Protein 5W7M (pdb70)

Secondary structure (DSSP, 8-state):
-HHHHHHHHHHHGGGHHHHHHHHTGGG---SSEEEEEET-TTTHHHHHHHHHTTTS-GGGEEEEEEES-HHHHHHHHHHHHHHT-TTEEEEE-BTTB--PPTT-EEEEEEES-GGG-S-HHHHHHHHHHHEEEEEEEEEEEEEE-SHHHHHHHHHHTSSS------HHHHHTSSSTTTT-HHHHHHHHHHHT-EEEEEEEEEEEEEEEHHHHHHHHGGGHHHHHHHH--HHHHHHHGGGHHHHHHHHHHHHH-TT-EEEEEEEEEEEEEE---

Nearest PDB structures (foldseek):
  5w7m-assembly1_A  TM=1.004E+00  e=2.515E-67  Penicillium rubens Wisconsin 54-1255
  5w7k-assembly1_A  TM=9.884E-01  e=1.482E-51  Penicillium oxalicum
  5jgk-assembly2_B  TM=9.590E-01  e=4.626E-39  Aspergillus fumigatus Z5
  5egp-assembly2_B  TM=9.579E-01  e=6.905E-39  Aspergillus fumigatus Z5
  5jgl-assembly2_B  TM=7.220E-01  e=1.759E-36  Aspergillus fumigatus

Foldseek 3Di:
DLVLLVLVCVPLLVVQVVQCVVQCVVVDPDWQAEEEAEQQQLNSNVVVVCVVCVVDDLVGYAYEYEHQDPVSLVNNQVVCVVVVSVRYHGDYAQLLHGPAAFQAGQEYEYEQPLQVHQDSLSNLLSVLGRHHAFHKYKYKHFQFWCLQVLLVQLVVPPPDDFDFDDRQVVCCPTDHDQSDQVSVQVVCVVSAFPPKDKDKDKDKDWHWLVSSLSNCVVCLVVRCVVGPDPVCCVVPSVVRSVSSVVSRCVPARPGGIHIIMTMMMMMMTTHHD

Organism: Penicillium rubens (strain ATCC 28089 / DSM 1075 / NRRL 1951 / Wisconsin 54-1255) (NCBI:txid500485)

Sequence (273 aa):
ILDTYMVAEKITRYYTQQDLIQLSGLSESSLTPLVILDLACGTGVVSDALHDMLNFQPKGNWEELTCGDISTELTGHVKQKILERGWENSIAKVVDAQNTELPTGHYTHVFAALAFTSFPDTYAAMKKEVMRILQPGGTLTISTWQRRTTEWLAVVEAAVAIIPADLPFPTTKEFMSCCMNPGWDSEDDYVHSRFEEAGFHSVQVTTISKQFETSVEDLYKIAQPVIPIIVSSKWWNQEQRDKYENDILPALQRRHLNETYGENGLVPQEWTAVFATGQKGS

B-factor: mean 36.35, std 11.53, range [21.06, 103.93]

InterPro domains:
  IPR029063 S-adenosyl-L-methionine-dependent methyltransferase superfamily [G3DSA:3.40.50.150] (15-286)
  IPR029063 S-adenosyl-L-methionine-dependent methyltransferase superfamily [SSF53335] (28-252)
  IPR041698 Methyltransferase domain 25 [PF13649] (50-150)

Solvent-accessible surface area: 12706 Å² total; per-residue (Å²): 81,48,76,48,98,68,9,31,19,101,7,28,107,99,2,6,120,37,0,2,128,37,12,29,4,68,147,41,103,56,117,71,28,12,0,0,1,0,25,8,14,6,0,12,2,0,29,12,0,16,115,60,10,75,167,26,83,64,71,80,5,74,4,17,0,0,12,113,29,104,86,4,3,33,49,0,100,92,11,19,140,121,143,48,16,93,21,8,106,2,85,76,4,42,5,45,92,5,154,8,73,94,31,64,3,1,5,0,1,0,18,35,7,0,46,77,17,100,66,4,117,31,0,4,160,25,0,34,79,0,0,46,77,12,0,15,0,0,1,0,2,47,60,107,9,33,20,6,56,12,1,87,32,0,6,79,87,6,133,35,148,25,54,38,0,75,40,118,82,44,38,41,60,88,28,75,17,1,14,40,67,116,76,0,60,63,11,0,101,120,28,33,6,108,85,22,103,29,49,48,40,44,59,123,24,100,7,22,6,77,13,3,52,90,22,1,81,66,26,7,68,83,0,1,76,117,57,14,84,104,109,34,52,101,127,53,54,133,60,1,40,80,11,1,102,150,29,5,67,126,78,75,28,69,121,14,104,5,92,10,76,14,17,0,1,0,0,6,2,79,39,36,137

Structure (mmCIF, N/CA/C/O backbone):
data_5W7M
#
_entry.id   5W7M
#
_cell.length_a   49.062
_cell.length_b   100.838
_cell.length_c   130.086
_cell.angle_alpha   90.000
_cell.angle_beta   90.000
_cell.angle_gamma   90.000
#
_symmetry.space_group_name_H-M   'C 2 2 21'
#
loop_
_entity.id
_entity.type
_entity.pdbx_description
1 polymer 'Glandicoline B O-methyltransferase roqN'
2 non-polymer S-ADENOSYL-L-HOMOCYSTEINE
3 water water
#
loop_
_atom_site.group_PDB
_atom_site.id
_atom_site.type_symbol
_atom_site.label_atom_id
_atom_site.label_alt_id
_atom_site.label_comp_id
_atom_site.label_asym_id
_atom_site.label_entity_id
_atom_site.label_seq_id
_atom_site.pdbx_PDB_ins_code
_atom_site.Cartn_x
_atom_site.Cartn_y
_atom_site.Cartn_z
_atom_site.occupancy
_atom_site.B_iso_or_equiv
_atom_site.auth_seq_id
_atom_site.auth_comp_id
_atom_site.auth_asym_id
_atom_site.auth_atom_id
_atom_site.pdbx_PDB_model_num
ATOM 1 N N . ILE A 1 40 ? 9.793 27.930 24.653 1.00 61.97 16 ILE A N 1
ATOM 2 C CA . ILE A 1 40 ? 10.068 26.624 24.068 1.00 60.12 16 ILE A CA 1
ATOM 3 C C . ILE A 1 40 ? 8.965 25.635 24.418 1.00 53.91 16 ILE A C 1
ATOM 4 O O . ILE A 1 40 ? 8.394 24.991 23.542 1.00 52.37 16 ILE A O 1
ATOM 6 N N . LEU A 1 41 ? 8.652 25.543 25.712 1.00 50.37 17 LEU A N 1
ATOM 7 C CA . LEU A 1 41 ? 7.786 24.469 26.187 1.00 46.46 17 LEU A CA 1
ATOM 8 C C . LEU A 1 41 ? 6.364 24.609 25.656 1.00 41.89 17 LEU A C 1
ATOM 9 O O . LEU A 1 41 ? 5.733 23.607 25.307 1.00 41.32 17 LEU A O 1
ATOM 14 N N . ASP A 1 42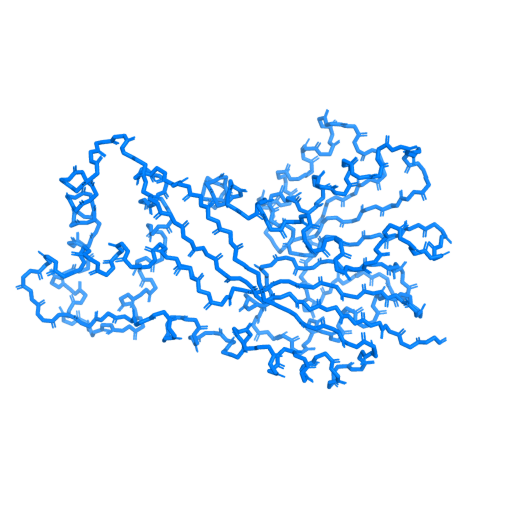 ? 5.836 25.835 25.594 1.00 44.52 18 ASP A N 1
ATOM 15 C CA . ASP A 1 42 ? 4.469 26.016 25.110 1.00 44.34 18 ASP A CA 1
ATOM 16 C C . ASP A 1 42 ? 4.316 25.527 23.674 1.00 41.86 18 ASP A C 1
ATOM 17 O O . ASP A 1 42 ? 3.335 24.851 23.344 1.00 40.07 18 ASP A O 1
ATOM 19 N N . THR A 1 43 ? 5.282 25.841 22.807 1.00 38.20 19 THR A N 1
ATOM 20 C CA . THR A 1 43 ? 5.236 25.323 21.444 1.00 38.39 19 THR A CA 1
ATOM 21 C C . THR A 1 43 ? 5.248 23.800 21.432 1.00 38.98 19 THR A C 1
ATOM 22 O O . THR A 1 43 ? 4.534 23.174 20.643 1.00 35.50 19 THR A O 1
ATOM 26 N N . TYR A 1 44 ? 6.048 23.186 22.302 1.00 37.97 20 TYR A N 1
ATOM 27 C CA . TYR A 1 44 ? 6.146 21.732 22.288 1.00 37.16 20 TYR A CA 1
ATOM 28 C C . TYR A 1 44 ? 4.896 21.060 22.842 1.00 34.18 20 TYR A C 1
ATOM 29 O O . TYR A 1 44 ? 4.622 19.910 22.486 1.00 33.41 20 TYR A O 1
ATOM 38 N N . MET A 1 45 ? 4.123 21.744 23.694 1.00 32.56 21 MET A N 1
ATOM 39 C CA . MET A 1 45 ? 2.865 21.158 24.134 1.00 37.51 21 MET A CA 1
ATOM 40 C C . MET A 1 45 ? 1.837 21.129 23.003 1.00 37.49 21 MET A C 1
ATOM 41 O O . MET A 1 45 ? 0.970 20.248 22.979 1.00 34.94 21 MET A O 1
ATOM 46 N N . VAL A 1 46 ? 1.931 22.062 22.047 1.00 31.84 22 VAL A N 1
ATOM 47 C CA . VAL A 1 46 ? 1.100 21.988 20.846 1.00 33.28 22 VAL A CA 1
ATOM 48 C C . VAL A 1 46 ? 1.576 20.852 19.948 1.00 31.15 22 VAL A C 1
ATOM 49 O O . VAL A 1 46 ? 0.777 20.051 19.443 1.00 31.67 22 VAL A O 1
ATOM 53 N N . ALA A 1 47 ? 2.894 20.759 19.750 1.00 31.70 23 ALA A N 1
ATOM 54 C CA . ALA A 1 47 ? 3.440 19.784 18.811 1.00 32.20 23 ALA A CA 1
ATOM 55 C C . ALA A 1 47 ? 3.208 18.355 19.289 1.00 31.37 23 ALA A C 1
ATOM 56 O O . ALA A 1 47 ? 2.978 17.454 18.472 1.00 29.85 23 ALA A O 1
ATOM 58 N N . GLU A 1 48 ? 3.243 18.119 20.605 1.00 29.97 24 GLU A N 1
ATOM 59 C CA . GLU A 1 48 ? 3.134 16.731 21.056 1.00 30.91 24 GLU A CA 1
ATOM 60 C C . GLU A 1 48 ? 1.747 16.156 20.804 1.00 31.06 24 GLU A C 1
ATOM 61 O O . GLU A 1 48 ? 1.607 14.933 20.718 1.00 27.66 24 GLU A O 1
ATOM 67 N N . LYS A 1 49 ? 0.726 17.000 20.636 1.00 30.22 25 LYS A N 1
ATOM 68 C CA . LYS A 1 49 ? -0.585 16.472 20.267 1.00 30.90 25 LYS A CA 1
ATOM 69 C C . LYS A 1 49 ? -0.525 15.733 18.943 1.00 34.90 25 LYS A C 1
ATOM 70 O O . LYS A 1 49 ? -1.297 14.790 18.722 1.00 31.22 25 LYS A O 1
ATOM 76 N N . ILE A 1 50 ? 0.396 16.132 18.070 1.00 30.77 26 ILE A N 1
ATOM 77 C CA . ILE A 1 50 ? 0.575 15.501 16.766 1.00 28.65 26 ILE A CA 1
ATOM 78 C C . ILE A 1 50 ? 1.595 14.367 16.819 1.00 28.83 26 ILE A C 1
ATOM 79 O O . ILE A 1 50 ? 1.355 13.285 16.278 1.00 29.03 26 ILE A O 1
ATOM 84 N N . THR A 1 51 ? 2.761 14.584 17.444 1.00 26.83 27 THR A N 1
ATOM 85 C CA . THR A 1 51 ? 3.796 13.547 17.368 1.00 30.38 27 THR A CA 1
ATOM 86 C C . THR A 1 51 ? 3.388 12.282 18.115 1.00 29.26 27 THR A C 1
ATOM 87 O O . THR A 1 51 ? 3.847 11.190 17.767 1.00 28.36 27 THR A O 1
ATOM 91 N N . ARG A 1 52 ? 2.488 12.387 19.061 1.00 28.52 28 ARG A N 1
ATOM 92 C CA . ARG A 1 52 ? 2.037 11.217 19.747 1.00 26.08 28 ARG A CA 1
ATOM 93 C C . ARG A 1 52 ? 1.327 10.237 18.820 1.00 30.50 28 ARG A C 1
ATOM 94 O O . ARG A 1 52 ? 1.239 9.090 19.105 1.00 28.92 28 ARG A O 1
ATOM 102 N N . TYR A 1 53 ? 0.809 10.726 17.712 1.00 28.14 29 TYR A N 1
ATOM 103 C CA . TYR A 1 53 ? 0.160 9.849 16.745 1.00 30.93 29 TYR A CA 1
ATOM 104 C C . TYR A 1 53 ? 1.135 8.915 16.036 1.00 33.21 29 TYR A C 1
ATOM 105 O O . TYR A 1 53 ? 0.687 8.014 15.315 1.00 33.46 29 TYR A O 1
ATOM 114 N N . TYR A 1 54 ? 2.443 9.123 16.190 1.00 31.14 30 TYR A N 1
ATOM 115 C CA . TYR A 1 54 ? 3.443 8.363 15.455 1.00 30.38 30 TYR A CA 1
ATOM 116 C C . TYR A 1 54 ? 4.280 7.458 16.345 1.00 32.03 30 TYR A C 1
ATOM 117 O O . TYR A 1 54 ? 5.243 6.856 15.861 1.00 30.78 30 TYR A O 1
ATOM 126 N N . THR A 1 55 ? 3.929 7.323 17.627 1.00 29.97 31 THR A N 1
ATOM 127 C CA . THR A 1 55 ? 4.768 6.535 18.515 1.00 30.56 31 THR A CA 1
ATOM 128 C C . THR A 1 55 ? 4.459 5.041 18.458 1.00 31.55 31 THR A C 1
ATOM 129 O O . THR A 1 55 ? 5.384 4.226 18.564 1.00 31.17 31 THR A O 1
ATOM 133 N N . GLN A 1 56 ? 3.186 4.655 18.287 1.00 31.59 32 GLN A N 1
ATOM 134 C CA A GLN A 1 56 ? 2.873 3.229 18.321 0.47 38.07 32 GLN A CA 1
ATOM 135 C CA B GLN A 1 56 ? 2.819 3.235 18.284 0.53 38.09 32 GLN A CA 1
ATOM 136 C C . GLN A 1 56 ? 3.487 2.491 17.134 1.00 33.99 32 GLN A C 1
ATOM 137 O O . GLN A 1 56 ? 3.917 1.341 17.285 1.00 36.41 32 GLN A O 1
ATOM 148 N N . ASP A 1 57 ? 3.565 3.128 15.964 1.00 33.85 33 ASP A N 1
ATOM 149 C CA . ASP A 1 57 ? 4.216 2.499 14.821 1.00 35.49 33 ASP A CA 1
ATOM 150 C C . ASP A 1 57 ? 5.721 2.394 15.017 1.00 32.68 33 ASP A C 1
ATOM 151 O O . ASP A 1 57 ? 6.344 1.437 14.538 1.00 32.74 33 ASP A O 1
ATOM 156 N N . LEU A 1 58 ? 6.320 3.377 15.694 1.00 29.22 34 LEU A N 1
ATOM 157 C CA . LEU A 1 58 ? 7.747 3.325 15.998 1.00 25.28 34 LEU A CA 1
ATOM 158 C C . LEU A 1 58 ? 8.060 2.117 16.871 1.00 28.04 34 LEU A C 1
ATOM 159 O O . LEU A 1 58 ? 9.004 1.355 16.611 1.00 29.56 34 LEU A O 1
ATOM 164 N N . ILE A 1 59 ? 7.264 1.928 17.917 1.00 28.60 35 ILE A N 1
ATOM 165 C CA . ILE A 1 59 ? 7.523 0.835 18.844 1.00 29.02 35 ILE A CA 1
ATOM 166 C C . ILE A 1 59 ? 7.248 -0.512 18.182 1.00 29.41 35 ILE A C 1
ATOM 167 O O . ILE A 1 59 ? 7.998 -1.480 18.372 1.00 29.61 35 ILE A O 1
ATOM 172 N N . GLN A 1 60 ? 6.201 -0.584 17.362 1.00 31.86 36 GLN A N 1
ATOM 173 C CA . GLN A 1 60 ? 5.908 -1.815 16.630 1.00 32.05 36 GLN A CA 1
ATOM 174 C C . GLN A 1 60 ? 7.055 -2.193 15.697 1.00 32.85 36 GLN A C 1
ATOM 175 O O . GLN A 1 60 ? 7.492 -3.351 15.663 1.00 32.67 36 GLN A O 1
ATOM 181 N N . LEU A 1 61 ? 7.552 -1.225 14.919 1.00 32.35 37 LEU A N 1
ATOM 182 C CA . LEU A 1 61 ? 8.627 -1.511 13.977 1.00 28.38 37 LEU A CA 1
ATOM 183 C C . LEU A 1 61 ? 9.884 -2.006 14.679 1.00 30.14 37 LEU A C 1
ATOM 184 O O . LEU A 1 61 ? 10.613 -2.842 14.127 1.00 30.14 37 LEU A O 1
ATOM 189 N N . SER A 1 62 ? 10.137 -1.536 15.911 1.00 25.95 38 SER A N 1
ATOM 190 C CA . SER A 1 62 ? 11.339 -1.924 16.636 1.00 27.55 38 SER A CA 1
ATOM 191 C C . SER A 1 62 ? 11.376 -3.404 17.005 1.00 28.43 38 SER A C 1
ATOM 192 O O . SER A 1 62 ? 12.458 -3.919 17.288 1.00 28.76 38 SER A O 1
ATOM 195 N N . GLY A 1 63 ? 10.233 -4.083 17.027 1.00 28.76 39 GLY A N 1
ATOM 196 C CA . GLY A 1 63 ? 10.164 -5.450 17.499 1.00 30.53 39 GLY A CA 1
ATOM 197 C C . GLY A 1 63 ? 10.237 -5.590 19.001 1.00 30.75 39 GLY A C 1
ATOM 198 O O . GLY A 1 63 ? 10.389 -6.711 19.495 1.00 34.44 39 GLY A O 1
ATOM 199 N N . LEU A 1 64 ? 10.123 -4.478 19.739 1.00 30.45 40 LEU A N 1
ATOM 200 C CA . LEU A 1 64 ? 10.372 -4.478 21.178 1.00 31.30 40 LEU A CA 1
ATOM 201 C C . LEU A 1 64 ? 9.552 -5.527 21.912 1.00 34.91 40 LEU A C 1
ATOM 202 O O . LEU A 1 64 ? 10.054 -6.181 22.837 1.00 33.40 40 LEU A O 1
ATOM 207 N N . SER A 1 65 ? 8.282 -5.675 21.538 1.00 36.40 41 SER A N 1
ATOM 208 C CA . SER A 1 65 ? 7.409 -6.627 22.220 1.00 43.81 41 SER A CA 1
ATOM 209 C C . SER A 1 65 ? 7.927 -8.060 22.110 1.00 45.85 41 SER A C 1
ATOM 210 O O . SER A 1 65 ? 7.762 -8.849 23.047 1.00 51.38 41 SER A O 1
ATOM 213 N N . GLU A 1 66 ? 8.570 -8.410 20.997 1.00 42.85 42 GLU A N 1
ATOM 214 C CA . GLU A 1 66 ? 9.105 -9.753 20.791 1.00 47.29 42 GLU A CA 1
ATOM 215 C C . GLU A 1 66 ? 10.564 -9.898 21.203 1.00 45.37 42 GLU A C 1
ATOM 216 O O . GLU A 1 66 ? 11.132 -10.980 21.020 1.00 43.71 42 GLU A O 1
ATOM 222 N N . SER A 1 67 ? 11.195 -8.851 21.731 1.00 37.55 43 SER A N 1
ATOM 223 C CA . SER A 1 67 ? 12.631 -8.907 21.957 1.00 33.73 43 SER A CA 1
ATOM 224 C C . SER A 1 67 ? 12.973 -9.964 22.998 1.00 46.28 43 SER A C 1
ATOM 225 O O . SER A 1 67 ? 12.278 -10.116 24.006 1.00 44.19 43 SER A O 1
ATOM 228 N N . SER A 1 68 ? 14.048 -10.701 22.747 1.00 47.23 44 SER A N 1
ATOM 229 C CA . SER A 1 68 ? 14.545 -11.659 23.723 1.00 53.09 44 SER A CA 1
ATOM 230 C C . SER A 1 68 ? 15.561 -11.044 24.676 1.00 50.16 44 SER A C 1
ATOM 231 O O . SER A 1 68 ? 15.858 -11.649 25.715 1.00 52.49 44 SER A O 1
ATOM 234 N N . LEU A 1 69 ? 16.080 -9.854 24.359 1.00 45.40 45 LEU A N 1
ATOM 235 C CA . LEU A 1 69 ? 17.040 -9.197 25.236 1.00 44.75 45 LEU A CA 1
ATOM 236 C C . LEU A 1 69 ? 16.360 -8.814 26.547 1.00 42.21 45 LEU A C 1
ATOM 237 O O . LEU A 1 69 ? 15.266 -8.243 26.551 1.00 43.50 45 LEU A O 1
ATOM 242 N N . THR A 1 70 ? 17.004 -9.141 27.666 1.00 41.09 46 THR A N 1
ATOM 243 C CA . THR A 1 70 ? 16.380 -8.942 28.956 1.00 37.92 46 THR A CA 1
ATOM 244 C C . THR A 1 70 ? 17.474 -8.740 29.992 1.00 34.58 46 THR A C 1
ATOM 245 O O . THR A 1 70 ? 18.534 -9.378 29.893 1.00 43.07 46 THR A O 1
ATOM 249 N N . PRO A 1 71 ? 17.294 -7.812 30.941 1.00 32.09 47 PRO A N 1
ATOM 250 C CA . PRO A 1 71 ? 16.161 -6.886 31.014 1.00 30.74 47 PRO A CA 1
ATOM 251 C C . PRO A 1 71 ? 16.214 -5.838 29.902 1.00 28.44 47 PRO A C 1
ATOM 252 O O . PRO A 1 71 ? 17.291 -5.596 29.369 1.00 31.79 47 PRO A O 1
ATOM 256 N N . LEU A 1 72 ? 15.085 -5.223 29.574 1.00 28.53 48 LEU A N 1
ATOM 257 C CA . LEU A 1 72 ? 15.103 -4.151 28.585 1.00 27.66 48 LEU A CA 1
ATOM 258 C C . LEU A 1 72 ? 15.727 -2.895 29.193 1.00 28.91 48 LEU A C 1
ATOM 259 O O . LEU A 1 72 ? 15.478 -2.557 30.349 1.00 28.15 48 LEU A O 1
ATOM 264 N N . VAL A 1 73 ? 16.569 -2.218 28.412 1.00 27.49 49 VAL A N 1
ATOM 265 C CA . VAL A 1 73 ? 17.253 -1.001 28.838 1.00 24.18 49 VAL A CA 1
ATOM 266 C C . VAL A 1 73 ? 17.094 -0.027 27.684 1.00 24.73 49 VAL A C 1
ATOM 267 O O . VAL A 1 73 ? 17.715 -0.218 26.635 1.00 24.33 49 VAL A O 1
ATOM 271 N N . ILE A 1 74 ? 16.211 0.958 27.834 1.00 23.30 50 ILE A N 1
ATOM 272 C CA . ILE A 1 74 ? 15.692 1.720 26.691 1.00 21.44 50 ILE A CA 1
ATOM 273 C C . ILE A 1 74 ? 16.081 3.187 26.820 1.00 23.37 50 ILE A C 1
ATOM 274 O O . ILE A 1 74 ? 16.007 3.764 27.914 1.00 24.19 50 ILE A O 1
ATOM 279 N N . LEU A 1 75 ? 16.463 3.798 25.692 1.00 23.11 51 LEU A N 1
ATOM 280 C CA . LEU A 1 75 ? 16.706 5.240 25.607 1.00 24.74 51 LEU A CA 1
ATOM 281 C C . LEU A 1 75 ? 15.663 5.881 24.701 1.00 26.44 51 LEU A C 1
ATOM 282 O O . LEU A 1 75 ? 15.455 5.427 23.574 1.00 24.63 51 LEU A O 1
ATOM 287 N N . ASP A 1 76 ? 15.004 6.931 25.212 1.00 23.45 52 ASP A N 1
ATOM 288 C CA . ASP A 1 76 ? 14.144 7.819 24.434 1.00 23.58 52 ASP A CA 1
ATOM 289 C C . ASP A 1 76 ? 15.033 9.025 24.148 1.00 24.19 52 ASP A C 1
ATOM 290 O O . ASP A 1 76 ? 15.215 9.888 25.012 1.00 24.51 52 ASP A O 1
ATOM 295 N N . LEU A 1 77 ? 15.642 9.048 22.948 1.00 23.11 53 LEU A N 1
ATOM 296 C CA . LEU A 1 77 ? 16.675 10.019 22.610 1.00 24.79 53 LEU A CA 1
ATOM 297 C C . LEU A 1 77 ? 16.024 11.177 21.874 1.00 23.29 53 LEU A C 1
ATOM 298 O O . LEU A 1 77 ? 15.170 10.961 21.007 1.00 24.43 53 LEU A O 1
ATOM 303 N N . ALA A 1 78 ? 16.427 12.400 22.235 1.00 23.86 54 ALA A N 1
ATOM 304 C CA . ALA A 1 78 ? 15.755 13.617 21.778 1.00 25.64 54 ALA A CA 1
ATOM 305 C C . ALA A 1 78 ? 14.259 13.495 22.064 1.00 25.69 54 ALA A C 1
ATOM 306 O O . ALA A 1 78 ? 13.400 13.607 21.187 1.00 25.40 54 ALA A O 1
ATOM 308 N N . CYS A 1 79 ? 13.963 13.242 23.346 1.00 24.68 55 CYS A N 1
ATOM 309 C CA . CYS A 1 79 ? 12.636 12.794 23.746 1.00 22.72 55 CYS A CA 1
ATOM 310 C C . CYS A 1 79 ? 11.591 13.905 23.719 1.00 25.86 55 CYS A C 1
ATOM 311 O O . CYS A 1 79 ? 10.398 13.598 23.769 1.00 25.00 55 CYS A O 1
ATOM 314 N N . GLY A 1 80 ? 12.004 15.176 23.663 1.00 27.41 56 GLY A N 1
ATOM 315 C CA . GLY A 1 80 ? 11.032 16.254 23.679 1.00 27.92 56 GLY A CA 1
ATOM 316 C C . GLY A 1 80 ? 10.260 16.213 24.984 1.00 28.62 56 GLY A C 1
ATOM 317 O O . GLY A 1 80 ? 10.845 16.098 26.069 1.00 30.03 56 GLY A O 1
ATOM 318 N N . THR A 1 81 ? 8.930 16.277 24.878 1.00 26.80 57 THR A N 1
ATOM 319 C CA . THR A 1 81 ? 8.059 16.127 26.041 1.00 30.33 57 THR A CA 1
ATOM 320 C C . THR A 1 81 ? 7.899 14.675 26.460 1.00 29.97 57 THR A C 1
ATOM 321 O O . THR A 1 81 ? 7.237 14.398 27.465 1.00 28.99 57 THR A O 1
ATOM 325 N N . GLY A 1 82 ? 8.494 13.751 25.722 1.00 27.99 58 GLY A N 1
ATOM 326 C CA . GLY A 1 82 ? 8.495 12.355 26.108 1.00 31.54 58 GLY A CA 1
ATOM 327 C C . GLY A 1 82 ? 7.374 11.497 25.571 1.00 28.47 58 GLY A C 1
ATOM 328 O O . GLY A 1 82 ? 6.987 10.536 26.236 1.00 30.25 58 GLY A O 1
ATOM 329 N N . VAL A 1 83 ? 6.873 11.766 24.362 1.00 28.96 59 VAL A N 1
ATOM 330 C CA . VAL A 1 83 ? 5.758 10.964 23.840 1.00 26.75 59 VAL A CA 1
ATOM 331 C C . VAL A 1 83 ? 6.133 9.497 23.616 1.00 27.01 59 VAL A C 1
ATOM 332 O O . VAL A 1 83 ? 5.272 8.614 23.730 1.00 28.06 59 VAL A O 1
ATOM 336 N N . VAL A 1 84 ? 7.384 9.196 23.252 1.00 27.22 60 VAL A N 1
ATOM 337 C CA . VAL A 1 84 ? 7.759 7.791 23.121 1.00 25.46 60 VAL A CA 1
ATOM 338 C C . VAL A 1 84 ? 7.740 7.138 24.491 1.00 24.62 60 VAL A C 1
ATOM 339 O O . VAL A 1 84 ? 7.292 5.996 24.658 1.00 26.77 60 VAL A O 1
ATOM 343 N N . SER A 1 85 ? 8.219 7.869 25.487 1.00 25.06 61 SER A N 1
ATOM 344 C CA . SER A 1 85 ? 8.235 7.345 26.848 1.00 28.68 61 SER A CA 1
ATOM 345 C C . SER A 1 85 ? 6.822 7.091 27.358 1.00 30.14 61 SER A C 1
ATOM 346 O O . SER A 1 85 ? 6.570 6.074 28.021 1.00 28.88 61 SER A O 1
ATOM 349 N N . ASP A 1 86 ? 5.887 8.001 27.053 1.00 28.42 62 ASP A N 1
ATOM 350 C CA . ASP A 1 86 ? 4.477 7.778 27.369 1.00 30.75 62 ASP A CA 1
ATOM 351 C C . ASP A 1 86 ? 4.014 6.429 26.830 1.00 33.65 62 ASP A C 1
ATOM 352 O O . ASP A 1 86 ? 3.399 5.633 27.547 1.00 33.17 62 ASP A O 1
ATOM 357 N N . ALA A 1 87 ? 4.299 6.164 25.550 1.00 27.31 63 ALA A N 1
ATOM 358 C CA . ALA A 1 87 ? 3.816 4.944 24.921 1.00 26.44 63 ALA A CA 1
ATOM 359 C C . ALA A 1 87 ? 4.527 3.709 25.458 1.00 30.86 63 ALA A C 1
ATOM 360 O O . ALA A 1 87 ? 3.945 2.621 25.478 1.00 31.49 63 ALA A O 1
ATOM 362 N N . LEU A 1 88 ? 5.794 3.839 25.849 1.00 28.39 64 LEU A N 1
ATOM 363 C CA . LEU A 1 88 ? 6.507 2.680 26.366 1.00 27.09 64 LEU A CA 1
ATOM 364 C C . LEU A 1 88 ? 5.927 2.258 27.708 1.00 27.80 64 LEU A C 1
ATOM 365 O O . LEU A 1 88 ? 5.766 1.064 27.975 1.00 31.67 64 LEU A O 1
ATOM 370 N N . HIS A 1 89 ? 5.604 3.232 28.560 1.00 32.53 65 HIS A N 1
ATOM 371 C CA . HIS A 1 89 ? 5.022 2.907 29.858 1.00 31.22 65 HIS A CA 1
ATOM 372 C C . HIS A 1 89 ? 3.609 2.348 29.736 1.00 37.29 65 HIS A C 1
ATOM 373 O O . HIS A 1 89 ? 3.169 1.626 30.635 1.00 44.16 65 HIS A O 1
ATOM 380 N N . ASP A 1 90 ? 2.896 2.650 28.646 1.00 33.25 66 ASP A N 1
ATOM 381 C CA . ASP A 1 90 ? 1.619 1.987 28.387 1.00 34.06 66 ASP A CA 1
ATOM 382 C C . ASP A 1 90 ? 1.826 0.540 27.959 1.00 37.17 66 ASP A C 1
ATOM 383 O O . ASP A 1 90 ? 1.146 -0.368 28.452 1.00 42.10 66 ASP A O 1
ATOM 388 N N . MET A 1 91 ? 2.703 0.300 27.028 1.00 38.71 67 MET A N 1
ATOM 389 C CA . MET A 1 91 ? 2.974 -1.051 26.564 1.00 36.88 67 MET A CA 1
ATOM 390 C C . MET A 1 91 ? 3.572 -1.998 27.605 1.00 48.41 67 MET A C 1
ATOM 391 O O . MET A 1 91 ? 3.194 -3.120 27.724 1.00 47.02 67 MET A O 1
ATOM 396 N N . LEU A 1 92 ? 4.475 -1.479 28.388 1.00 45.12 68 LEU A N 1
ATOM 397 C CA . LEU A 1 92 ? 5.198 -2.220 29.378 1.00 49.22 68 LEU A CA 1
ATOM 398 C C . LEU A 1 92 ? 4.566 -2.141 30.782 1.00 59.77 68 LEU A C 1
ATOM 399 O O . LEU A 1 92 ? 5.188 -2.424 31.750 1.00 63.30 68 LEU A O 1
ATOM 404 N N . ASN A 1 93 ? 3.281 -1.818 30.835 1.00 56.38 69 ASN A N 1
ATOM 405 C CA . ASN A 1 93 ? 2.479 -1.727 32.055 1.00 70.12 69 ASN A CA 1
ATOM 406 C C . ASN A 1 93 ? 1.884 -3.074 32.502 1.00 78.73 69 ASN A C 1
ATOM 407 O O . ASN A 1 93 ? 0.965 -3.146 33.287 1.00 81.12 69 ASN A O 1
ATOM 409 N N . PHE A 1 94 ? 2.285 -4.135 31.861 1.00 85.39 70 PHE A N 1
ATOM 410 C CA . PHE A 1 94 ? 1.952 -5.440 32.329 1.00 87.85 70 PHE A CA 1
ATOM 411 C C . PHE A 1 94 ? 3.130 -5.923 33.194 1.00 94.60 70 PHE A C 1
ATOM 412 O O . PHE A 1 94 ? 3.065 -6.978 33.708 1.00 103.93 70 PHE A O 1
ATOM 420 N N . GLN A 1 95 ? 4.202 -5.154 33.352 1.00 94.07 71 GLN A N 1
ATOM 421 C CA . GLN A 1 95 ? 5.363 -5.578 34.121 1.00 100.91 71 GLN A CA 1
ATOM 422 C C . GLN A 1 95 ? 5.851 -4.606 35.183 1.00 102.27 71 GLN A C 1
ATOM 423 O O . GLN A 1 95 ? 5.657 -3.412 35.104 1.00 97.08 71 GLN A O 1
ATOM 425 N N . PRO A 1 96 ? 6.541 -5.136 36.179 1.00 101.00 72 PRO A N 1
ATOM 426 C CA . PRO A 1 96 ? 7.097 -4.361 37.273 1.00 98.80 72 PRO A CA 1
ATOM 427 C C . PRO A 1 96 ? 8.147 -3.373 36.759 1.00 93.01 72 PRO A C 1
ATOM 428 O O . PRO A 1 96 ? 8.837 -3.628 35.788 1.00 83.65 72 PRO A O 1
ATOM 432 N N . LYS A 1 97 ? 8.262 -2.263 37.471 1.00 94.89 73 LYS A N 1
ATOM 433 C CA . LYS A 1 97 ? 9.195 -1.199 37.153 1.00 89.66 73 LYS A CA 1
ATOM 434 C C . LYS A 1 97 ? 10.627 -1.645 37.189 1.00 86.87 73 LYS A C 1
ATOM 435 O O . LYS A 1 97 ? 11.408 -1.160 36.441 1.00 93.17 73 LYS A O 1
ATOM 441 N N . GLY A 1 98 ? 10.985 -2.530 38.088 1.00 87.46 74 GLY A N 1
ATOM 442 C CA . GLY A 1 98 ? 12.333 -3.015 38.125 1.00 80.61 74 GLY A CA 1
ATOM 443 C C . GLY A 1 98 ? 12.771 -3.907 36.982 1.00 78.33 74 GLY A C 1
ATOM 444 O O . GLY A 1 98 ? 13.933 -4.119 36.848 1.00 88.23 74 GLY A O 1
ATOM 445 N N . ASN A 1 99 ? 11.878 -4.425 36.162 1.00 71.15 75 ASN A N 1
ATOM 446 C CA . ASN A 1 99 ? 12.196 -5.374 35.103 1.00 60.75 75 ASN A CA 1
ATOM 447 C C . ASN A 1 99 ? 12.656 -4.709 33.814 1.00 52.62 75 ASN A C 1
ATOM 448 O O . ASN A 1 99 ? 13.090 -5.412 32.894 1.00 46.83 75 ASN A O 1
ATOM 453 N N . TRP A 1 100 ? 12.556 -3.385 33.716 1.00 46.30 76 TRP A N 1
ATOM 454 C CA . TRP A 1 100 ? 13.079 -2.656 32.570 1.00 36.68 76 TRP A CA 1
ATOM 455 C C . TRP A 1 100 ? 13.465 -1.263 33.043 1.00 35.39 76 TRP A C 1
ATOM 456 O O . TRP A 1 100 ? 13.025 -0.803 34.103 1.00 33.97 76 TRP A O 1
ATOM 467 N N . GLU A 1 101 ? 14.325 -0.603 32.266 1.00 30.20 77 GLU A N 1
ATOM 468 C CA A GLU A 1 101 ? 14.801 0.715 32.639 0.38 27.83 77 GLU A CA 1
ATOM 469 C CA B GLU A 1 101 ? 14.942 0.680 32.601 0.62 27.84 77 GLU A CA 1
ATOM 470 C C . GLU A 1 101 ? 14.682 1.657 31.456 1.00 26.41 77 GLU A C 1
ATOM 471 O O . GLU A 1 101 ? 14.747 1.249 30.302 1.00 26.32 77 GLU A O 1
ATOM 482 N N . LEU A 1 102 ? 14.442 2.930 31.773 1.00 25.86 78 LEU A N 1
ATOM 483 C CA . LEU A 1 102 ? 14.226 3.966 30.756 1.00 25.05 78 LEU A CA 1
ATOM 484 C C . LEU A 1 102 ? 15.068 5.204 31.039 1.00 27.23 78 LEU A C 1
ATOM 485 O O . LEU A 1 102 ? 15.034 5.749 32.144 1.00 28.34 78 LEU A O 1
ATOM 490 N N . THR A 1 103 ? 15.789 5.677 30.025 1.00 24.04 79 THR A N 1
ATOM 491 C CA . THR A 1 103 ? 16.433 6.983 30.052 1.00 24.12 79 THR A CA 1
ATOM 492 C C . THR A 1 103 ? 15.714 7.879 29.059 1.00 27.38 79 THR A C 1
ATOM 493 O O . THR A 1 103 ? 15.489 7.469 27.922 1.00 24.59 79 THR A O 1
ATOM 497 N N . CYS A 1 104 ? 15.371 9.098 29.479 1.00 24.87 80 CYS A N 1
ATOM 498 C CA . CYS A 1 104 ? 14.731 10.095 28.616 1.00 25.60 80 CYS A CA 1
ATOM 499 C C . CYS A 1 104 ? 15.719 11.236 28.444 1.00 27.33 80 CYS A C 1
ATOM 500 O O . CYS A 1 104 ? 15.969 11.978 29.392 1.00 28.22 80 CYS A O 1
ATOM 503 N N . GLY A 1 105 ? 16.277 11.399 27.253 1.00 23.99 81 GLY A N 1
ATOM 504 C CA . GLY A 1 105 ? 17.331 12.382 27.034 1.00 25.98 81 GLY A CA 1
ATOM 505 C C . GLY A 1 105 ? 16.982 13.399 25.966 1.00 28.14 81 GLY A C 1
ATOM 506 O O . GLY A 1 105 ? 16.448 13.047 24.915 1.00 25.82 81 GLY A O 1
ATOM 507 N N . ASP A 1 106 ? 17.300 14.662 26.240 1.00 26.78 82 ASP A N 1
ATOM 508 C CA . ASP A 1 106 ? 17.053 15.727 25.279 1.00 24.38 82 ASP A CA 1
ATOM 509 C C . ASP A 1 106 ? 18.087 16.817 25.499 1.00 29.95 82 ASP A C 1
ATOM 510 O O . ASP A 1 106 ? 18.622 16.961 26.597 1.00 30.02 82 ASP A O 1
ATOM 515 N N . ILE A 1 107 ? 18.362 17.598 24.449 1.00 26.95 83 ILE A N 1
ATOM 516 C CA . ILE A 1 107 ? 19.369 18.643 24.598 1.00 27.32 83 ILE A CA 1
ATOM 517 C C . ILE A 1 107 ? 18.808 19.824 25.389 1.00 32.86 83 ILE A C 1
ATOM 518 O O . ILE A 1 107 ? 19.577 20.602 25.973 1.00 34.50 83 ILE A O 1
ATOM 523 N N . SER A 1 108 ? 17.485 19.953 25.458 1.00 30.75 84 SER A N 1
ATOM 524 C CA . SER A 1 108 ? 16.848 21.120 26.058 1.00 33.31 84 SER A CA 1
ATOM 525 C C . SER A 1 108 ? 16.688 20.904 27.557 1.00 32.24 84 SER A C 1
ATOM 526 O O . SER A 1 108 ? 16.097 19.906 27.986 1.00 31.36 84 SER A O 1
ATOM 529 N N . THR A 1 109 ? 17.218 21.836 28.356 1.00 32.59 85 THR A N 1
ATOM 530 C CA . THR A 1 109 ? 17.018 21.748 29.799 1.00 33.09 85 THR A CA 1
ATOM 531 C C . THR A 1 109 ? 15.551 21.927 30.165 1.00 29.84 85 THR A C 1
ATOM 532 O O . THR A 1 109 ? 15.055 21.253 31.075 1.00 33.03 85 THR A O 1
ATOM 536 N N . GLU A 1 110 ? 14.835 22.784 29.431 1.00 35.05 86 GLU A N 1
ATOM 537 C CA . GLU A 1 110 ? 13.421 23.020 29.708 1.00 33.96 86 GLU A CA 1
ATOM 538 C C . GLU A 1 110 ? 12.573 21.790 29.413 1.00 35.17 86 GLU A C 1
ATOM 539 O O . GLU A 1 110 ? 11.673 21.453 30.187 1.00 34.33 86 GLU A O 1
ATOM 545 N N . LEU A 1 111 ? 12.815 21.126 28.279 1.00 30.38 87 LEU A N 1
ATOM 546 C CA . LEU A 1 111 ? 12.048 19.918 27.985 1.00 29.44 87 LEU A CA 1
ATOM 547 C C . LEU A 1 111 ? 12.426 18.786 28.931 1.00 29.83 87 LEU A C 1
ATOM 548 O O . LEU A 1 111 ? 11.560 18.009 29.353 1.00 30.46 87 LEU A O 1
ATOM 553 N N . THR A 1 112 ? 13.710 18.681 29.283 1.00 32.02 88 THR A N 1
ATOM 554 C CA . THR A 1 112 ? 14.123 17.661 30.242 1.00 32.78 88 THR A CA 1
ATOM 555 C C . THR A 1 112 ? 13.444 17.886 31.587 1.00 33.44 88 THR A C 1
ATOM 556 O O . THR A 1 112 ? 12.986 16.934 32.225 1.00 32.31 88 THR A O 1
ATOM 560 N N . GLY A 1 113 ? 13.326 19.150 32.007 1.00 33.94 89 GLY A N 1
ATOM 561 C CA . GLY A 1 113 ? 12.668 19.432 33.278 1.00 35.04 89 GLY A CA 1
ATOM 562 C C . GLY A 1 113 ? 11.204 19.039 33.267 1.00 30.02 89 GLY A C 1
ATOM 563 O O . GLY A 1 113 ? 10.656 18.592 34.282 1.00 31.89 89 GLY A O 1
ATOM 564 N N . HIS A 1 114 ? 10.549 19.199 32.115 1.00 31.11 90 HIS A N 1
ATOM 565 C CA . HIS A 1 114 ? 9.165 18.758 31.986 1.00 31.39 90 HIS A CA 1
ATOM 566 C C . HIS A 1 114 ? 9.056 17.246 32.165 1.00 34.66 90 HIS A C 1
ATOM 567 O O . HIS A 1 114 ? 8.178 16.756 32.886 1.00 32.18 90 HIS A O 1
ATOM 574 N N . VAL A 1 115 ? 9.940 16.480 31.509 1.00 29.75 91 VAL A N 1
ATOM 575 C CA . VAL A 1 115 ? 9.897 15.028 31.681 1.00 26.30 91 VAL A CA 1
ATOM 576 C C . VAL A 1 115 ? 10.288 14.632 33.108 1.00 27.02 91 VAL A C 1
ATOM 577 O O . VAL A 1 115 ? 9.727 13.686 33.671 1.00 29.62 91 VAL A O 1
ATOM 581 N N . LYS A 1 116 ? 11.258 15.336 33.711 1.00 28.06 92 LYS A N 1
ATOM 582 C CA . LYS A 1 116 ? 11.620 15.050 35.102 1.00 34.49 92 LYS A CA 1
ATOM 583 C C . LYS A 1 116 ? 10.403 15.151 36.012 1.00 33.52 92 LYS A C 1
ATOM 584 O O . LYS A 1 116 ? 10.203 14.314 36.907 1.00 31.66 92 LYS A O 1
ATOM 590 N N . GLN A 1 117 ? 9.568 16.165 35.785 1.00 34.14 93 GLN A N 1
ATOM 591 C CA . GLN A 1 117 ? 8.376 16.335 36.605 1.00 36.77 93 GLN A CA 1
ATOM 592 C C . GLN A 1 117 ? 7.337 15.266 36.288 1.00 37.53 93 GLN A C 1
ATOM 593 O O . GLN A 1 117 ? 6.697 14.731 37.197 1.00 34.08 93 GLN A O 1
ATOM 599 N N . LYS A 1 118 ? 7.187 14.900 35.010 1.00 30.37 94 LYS A N 1
ATOM 600 C CA . LYS A 1 118 ? 6.256 13.826 34.669 1.00 27.70 94 LYS A CA 1
ATOM 601 C C . LYS A 1 118 ? 6.663 12.503 35.312 1.00 29.61 94 LYS A C 1
ATOM 602 O O . LYS A 1 118 ? 5.797 11.717 35.713 1.00 32.41 94 LYS A O 1
ATOM 608 N N . ILE A 1 119 ? 7.968 12.239 35.420 1.00 27.20 95 ILE A N 1
ATOM 609 C CA . ILE A 1 119 ? 8.425 11.001 36.038 1.00 28.68 95 ILE A CA 1
ATOM 610 C C . ILE A 1 119 ? 7.984 10.962 37.497 1.00 28.46 95 ILE A C 1
ATOM 611 O O . ILE A 1 119 ? 7.475 9.944 37.978 1.00 30.98 95 ILE A O 1
ATOM 616 N N . LEU A 1 120 ? 8.149 12.077 38.207 1.00 31.64 96 LEU A N 1
ATOM 617 C CA . LEU A 1 120 ? 7.758 12.113 39.617 1.00 31.20 96 LEU A CA 1
ATOM 618 C C . LEU A 1 120 ? 6.243 12.018 39.764 1.00 37.00 96 LEU A C 1
ATOM 619 O O . LEU A 1 120 ? 5.737 11.242 40.588 1.00 40.95 96 LEU A O 1
ATOM 624 N N . GLU A 1 121 ? 5.506 12.801 38.971 1.00 31.69 97 GLU A N 1
ATOM 625 C CA . GLU A 1 121 ? 4.046 12.785 39.028 1.00 35.87 97 GLU A CA 1
ATOM 626 C C . GLU A 1 121 ? 3.478 11.390 38.799 1.00 39.07 97 GLU A C 1
ATOM 627 O O . GLU A 1 121 ? 2.601 10.932 39.540 1.00 38.90 97 GLU A O 1
ATOM 633 N N . ARG A 1 122 ? 3.930 10.707 37.754 1.00 32.75 98 ARG A N 1
ATOM 634 C CA . ARG A 1 122 ? 3.296 9.446 37.399 1.00 30.36 98 ARG A CA 1
ATOM 635 C C . ARG A 1 122 ? 3.940 8.225 38.045 1.00 30.94 98 ARG A C 1
ATOM 636 O O . ARG A 1 122 ? 3.489 7.109 37.786 1.00 34.77 98 ARG A O 1
ATOM 644 N N . GLY A 1 123 ? 4.984 8.398 38.851 1.00 35.47 99 GLY A N 1
ATOM 645 C CA . GLY A 1 123 ? 5.590 7.262 39.523 1.00 37.87 99 GLY A CA 1
ATOM 646 C C . GLY A 1 123 ? 6.416 6.345 38.647 1.00 34.77 99 GLY A C 1
ATOM 647 O O . GLY A 1 123 ? 6.475 5.142 38.904 1.00 35.09 99 GLY A O 1
ATOM 648 N N . TRP A 1 124 ? 7.064 6.886 37.615 1.00 34.89 100 TRP A N 1
ATOM 649 C CA . TRP A 1 124 ? 7.940 6.110 36.735 1.00 34.54 100 TRP A CA 1
ATOM 650 C C . TRP A 1 124 ? 9.281 5.867 37.436 1.00 36.39 100 TRP A C 1
ATOM 651 O O . TRP A 1 124 ? 10.310 6.464 37.110 1.00 33.82 100 TRP A O 1
ATOM 662 N N . GLU A 1 125 ? 9.261 4.957 38.423 1.00 37.93 101 GLU A N 1
ATOM 663 C CA . GLU A 1 125 ? 10.425 4.761 39.293 1.00 40.62 101 GLU A CA 1
ATOM 664 C C . GLU A 1 125 ? 11.639 4.181 38.563 1.00 41.60 101 GLU A C 1
ATOM 665 O O . GLU A 1 125 ? 12.764 4.302 39.062 1.00 41.95 101 GLU A O 1
ATOM 667 N N . ASN A 1 126 ? 11.443 3.571 37.399 1.00 34.98 102 ASN A N 1
ATOM 668 C CA . ASN A 1 126 ? 12.522 2.985 36.622 1.00 34.94 102 ASN A CA 1
ATOM 669 C C . ASN A 1 126 ? 13.090 3.940 35.573 1.00 31.15 102 ASN A C 1
ATOM 670 O O . ASN A 1 126 ? 13.813 3.486 34.677 1.00 28.46 102 ASN A O 1
ATOM 675 N N . SER A 1 127 ? 12.770 5.233 35.657 1.00 28.25 103 SER A N 1
ATOM 676 C CA . SER A 1 127 ? 13.009 6.178 34.570 1.00 27.52 103 SER A CA 1
ATOM 677 C C . SER A 1 127 ? 13.772 7.393 35.078 1.00 30.32 103 SER A C 1
ATOM 678 O O . SER A 1 127 ? 13.493 7.908 36.169 1.00 29.34 103 SER A O 1
ATOM 681 N N . ILE A 1 128 ? 14.721 7.859 34.267 1.00 27.83 104 ILE A N 1
ATOM 682 C CA . ILE A 1 128 ? 15.511 9.053 34.543 1.00 25.02 104 ILE A CA 1
ATOM 683 C C . ILE A 1 128 ? 15.467 9.941 33.306 1.00 30.84 104 ILE A C 1
ATOM 684 O O . ILE A 1 128 ? 15.681 9.463 32.185 1.00 29.88 104 ILE A O 1
ATOM 689 N N . ALA A 1 129 ? 15.171 11.221 33.505 1.00 27.89 105 ALA A N 1
ATOM 690 C CA . ALA A 1 129 ? 15.242 12.229 32.457 1.00 27.80 105 ALA A CA 1
ATOM 691 C C . ALA A 1 129 ? 16.472 13.088 32.709 1.00 28.53 105 ALA A C 1
ATOM 692 O O . ALA A 1 129 ? 16.702 13.531 33.839 1.00 32.80 105 ALA A O 1
ATOM 694 N N . LYS A 1 130 ? 17.281 13.296 31.677 1.00 27.10 106 LYS A N 1
ATOM 695 C CA . LYS A 1 130 ? 18.457 14.137 31.841 1.00 29.50 106 LYS A CA 1
ATOM 696 C C . LYS A 1 130 ? 18.828 14.768 30.511 1.00 29.72 106 LYS A C 1
ATOM 697 O O . LYS A 1 130 ? 18.397 14.323 29.441 1.00 27.91 106 LYS A O 1
ATOM 703 N N . VAL A 1 131 ? 19.634 15.826 30.593 1.00 28.11 107 VAL A N 1
ATOM 704 C CA . VAL A 1 131 ? 20.111 16.501 29.394 1.00 26.37 107 VAL A CA 1
ATOM 705 C C . VAL A 1 131 ? 21.093 15.590 28.662 1.00 28.09 107 VAL A C 1
ATOM 706 O O . VAL A 1 131 ? 22.087 15.126 29.236 1.00 31.92 107 VAL A O 1
ATOM 710 N N . VAL A 1 132 ? 20.802 15.297 27.391 1.00 26.59 108 VAL A N 1
ATOM 711 C CA . VAL A 1 132 ? 21.642 14.422 26.577 1.00 26.41 108 VAL A CA 1
ATOM 712 C C . VAL A 1 132 ? 21.771 15.058 25.202 1.00 24.87 108 VAL A C 1
ATOM 713 O O . VAL A 1 132 ? 20.758 15.367 24.574 1.00 27.51 108 VAL A O 1
ATOM 717 N N . ASP A 1 133 ? 23.006 15.259 24.747 1.00 25.42 109 ASP A N 1
ATOM 718 C CA . ASP A 1 133 ? 23.288 15.663 23.368 1.00 25.07 109 ASP A CA 1
ATOM 719 C C . ASP A 1 133 ? 23.507 14.401 22.536 1.00 26.96 109 ASP A C 1
ATOM 720 O O . ASP A 1 133 ? 24.432 13.634 22.806 1.00 27.16 109 ASP A O 1
ATOM 725 N N . ALA A 1 134 ? 22.675 14.203 21.509 1.00 24.20 110 ALA A N 1
ATOM 726 C CA . ALA A 1 134 ? 22.754 12.979 20.708 1.00 25.61 110 ALA A CA 1
AT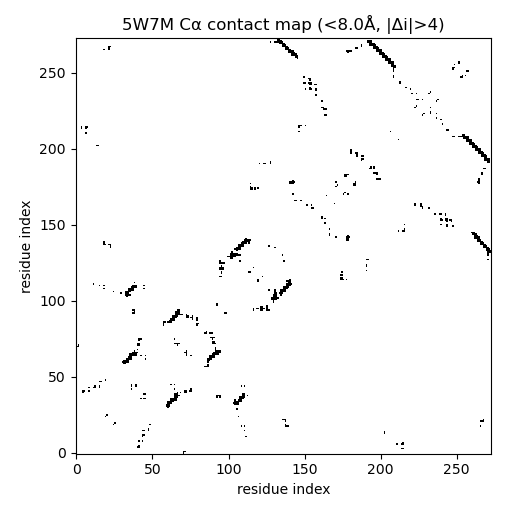OM 727 C C . ALA A 1 134 ? 24.130 12.799 20.075 1.00 24.43 110 ALA A C 1
ATOM 728 O O . ALA A 1 134 ? 24.571 11.664 19.845 1.00 25.94 110 ALA A O 1
ATOM 730 N N . GLN A 1 135 ? 24.837 13.899 19.821 1.00 25.59 111 GLN A N 1
ATOM 731 C CA . GLN A 1 135 ? 26.157 13.856 19.208 1.00 24.81 111 GLN A CA 1
ATOM 732 C C . GLN A 1 135 ? 27.269 13.571 20.201 1.00 29.89 111 GLN A C 1
ATOM 733 O O . GLN A 1 135 ? 28.405 13.330 19.780 1.00 28.47 111 GLN A O 1
ATOM 739 N N . ASN A 1 136 ? 26.962 13.576 21.498 1.00 27.71 112 ASN A N 1
ATOM 740 C CA . ASN A 1 136 ? 27.951 13.396 22.552 1.00 28.69 112 ASN A CA 1
ATOM 741 C C . ASN A 1 136 ? 27.196 13.050 23.834 1.00 27.49 112 ASN A C 1
ATOM 742 O O . ASN A 1 136 ? 27.002 13.909 24.703 1.00 29.57 112 ASN A O 1
ATOM 747 N N . THR A 1 137 ? 26.726 11.800 23.937 1.00 26.19 113 THR A N 1
ATOM 748 C CA . THR A 1 137 ? 25.687 11.476 24.913 1.00 26.08 113 THR A CA 1
ATOM 749 C C . THR A 1 137 ? 26.195 11.350 26.337 1.00 24.69 113 THR A C 1
ATOM 750 O O . THR A 1 137 ? 25.389 11.498 27.265 1.00 25.58 113 THR A O 1
ATOM 754 N N . GLU A 1 138 ? 27.477 11.036 26.530 1.00 26.12 114 GLU A N 1
ATOM 755 C CA . GLU A 1 138 ? 28.040 10.723 27.853 1.00 25.95 114 GLU A CA 1
ATOM 756 C C . GLU A 1 138 ? 27.346 9.534 28.519 1.00 27.73 114 GLU A C 1
ATOM 757 O O . GLU A 1 138 ? 27.473 9.327 29.736 1.00 26.15 114 GLU A O 1
ATOM 763 N N . LEU A 1 139 ? 26.648 8.722 27.749 1.00 23.47 115 LEU A N 1
ATOM 764 C CA . LEU A 1 139 ? 26.000 7.513 28.238 1.00 26.58 115 LEU A CA 1
ATOM 765 C C . LEU A 1 139 ? 26.932 6.320 28.068 1.00 25.11 115 LEU A C 1
ATOM 766 O O . LEU A 1 139 ? 27.886 6.375 27.288 1.00 27.29 115 LEU A O 1
ATOM 771 N N . PRO A 1 140 ? 26.713 5.236 28.823 1.00 26.90 116 PRO A N 1
ATOM 772 C CA . PRO A 1 140 ? 27.699 4.145 28.853 1.00 27.40 116 PRO A CA 1
ATOM 773 C C . PRO A 1 140 ? 27.706 3.311 27.578 1.00 28.41 116 PRO A C 1
ATOM 774 O O . PRO A 1 140 ? 26.671 3.070 26.951 1.00 28.08 116 PRO A O 1
ATOM 778 N N . THR A 1 141 ? 28.904 2.868 27.208 1.00 28.33 117 THR A N 1
ATOM 779 C CA . THR A 1 141 ? 29.066 1.959 26.077 1.00 27.89 117 THR A CA 1
ATOM 780 C C . THR A 1 141 ? 28.355 0.637 26.336 1.00 26.86 117 THR A C 1
ATOM 781 O O . THR A 1 141 ? 28.422 0.083 27.440 1.00 27.28 117 THR A O 1
ATOM 785 N N . GLY A 1 142 ? 27.682 0.124 25.309 1.00 26.85 118 GLY A N 1
ATOM 786 C CA . GLY A 1 142 ? 27.130 -1.223 25.357 1.00 29.59 118 GLY A CA 1
ATOM 787 C C . GLY A 1 142 ? 26.071 -1.419 26.418 1.00 27.34 118 GLY A C 1
ATOM 788 O O . GLY A 1 142 ? 25.978 -2.506 27.008 1.00 26.66 118 GLY A O 1
ATOM 789 N N . HIS A 1 143 ? 25.244 -0.394 26.644 1.00 24.18 119 HIS A N 1
ATOM 790 C CA . HIS A 1 143 ? 24.298 -0.313 27.751 1.00 30.38 119 HIS A CA 1
ATOM 791 C C . HIS A 1 143 ? 22.860 -0.620 27.357 1.00 25.49 119 HIS A C 1
ATOM 792 O O . HIS A 1 143 ? 22.166 -1.326 28.104 1.00 25.58 119 HIS A O 1
ATOM 799 N N . TYR A 1 144 ? 22.395 -0.112 26.210 1.00 23.71 120 TYR A N 1
ATOM 800 C CA . TYR A 1 144 ? 20.977 -0.123 25.859 1.00 24.66 120 TYR A CA 1
ATOM 801 C C . TYR A 1 144 ? 20.604 -1.300 24.971 1.00 25.36 120 TYR A C 1
ATOM 802 O O . TYR A 1 144 ? 21.320 -1.629 24.022 1.00 27.93 120 TYR A O 1
ATOM 811 N N . THR A 1 145 ? 19.442 -1.902 25.256 1.00 24.55 121 THR A N 1
ATOM 812 C CA . THR A 1 145 ? 18.874 -2.871 24.320 1.00 23.86 121 THR A CA 1
ATOM 813 C C . THR A 1 145 ? 18.180 -2.183 23.157 1.00 23.21 121 THR A C 1
ATOM 814 O O . THR A 1 145 ? 18.182 -2.723 22.048 1.00 23.81 121 THR A O 1
ATOM 818 N N . HIS A 1 146 ? 17.592 -1.004 23.388 1.00 23.58 122 HIS A N 1
ATOM 819 C CA . HIS A 1 146 ? 16.815 -0.291 22.386 1.00 21.07 122 HIS A CA 1
ATOM 820 C C . HIS A 1 146 ? 17.073 1.192 22.527 1.00 23.10 122 HIS A C 1
ATOM 821 O O . HIS A 1 146 ? 17.052 1.728 23.639 1.00 23.58 122 HIS A O 1
ATOM 828 N N . VAL A 1 147 ? 17.297 1.850 21.395 1.00 22.34 123 VAL A N 1
ATOM 829 C CA . VAL A 1 147 ? 17.303 3.307 21.335 1.00 24.08 123 VAL A CA 1
ATOM 830 C C . VAL A 1 147 ? 16.187 3.722 20.397 1.00 22.03 123 VAL A C 1
ATOM 831 O O . VAL A 1 147 ? 16.087 3.200 19.275 1.00 22.35 123 VAL A O 1
ATOM 835 N N . PHE A 1 148 ? 15.371 4.682 20.834 1.00 23.01 124 PHE A N 1
ATOM 836 C CA . PHE A 1 148 ? 14.349 5.301 19.994 1.00 21.92 124 PHE A CA 1
ATOM 837 C C . PHE A 1 148 ? 14.678 6.769 19.783 1.00 23.59 124 PHE A C 1
ATOM 838 O O . PHE A 1 148 ? 14.997 7.468 20.748 1.00 23.01 124 PHE A O 1
ATOM 846 N N . ALA A 1 149 ? 14.561 7.246 18.539 1.00 24.11 125 ALA A N 1
ATOM 847 C CA . ALA A 1 149 ? 14.693 8.678 18.261 1.00 24.53 125 ALA A CA 1
ATOM 848 C C . ALA A 1 149 ? 13.560 9.066 17.321 1.00 24.10 125 ALA A C 1
ATOM 849 O O . ALA A 1 149 ? 13.667 8.903 16.098 1.00 24.95 125 ALA A O 1
ATOM 851 N N . ALA A 1 150 ? 12.482 9.602 17.892 1.00 22.85 126 ALA A N 1
ATOM 852 C CA . ALA A 1 150 ? 11.295 9.965 17.123 1.00 26.52 126 ALA A CA 1
ATOM 853 C C . ALA A 1 150 ? 11.390 11.413 16.647 1.00 23.60 126 ALA A C 1
ATOM 854 O O . ALA A 1 150 ? 11.563 12.329 17.460 1.00 23.82 126 ALA A O 1
ATOM 856 N N . LEU A 1 151 ? 11.272 11.605 15.327 1.00 25.60 127 LEU A N 1
ATOM 857 C CA . LEU A 1 151 ? 11.199 12.933 14.699 1.00 26.44 127 LEU A CA 1
ATOM 858 C C . LEU A 1 151 ? 12.314 13.855 15.187 1.00 26.94 127 LEU A C 1
ATOM 859 O O . LEU A 1 151 ? 12.093 15.028 15.525 1.00 32.22 127 LEU A O 1
ATOM 864 N N . ALA A 1 152 ? 13.536 13.329 15.201 1.00 26.24 128 ALA A N 1
ATOM 865 C CA . ALA A 1 152 ? 14.619 14.138 15.740 1.00 28.93 128 ALA A CA 1
ATOM 866 C C . ALA A 1 152 ? 15.904 14.159 14.922 1.00 30.25 128 ALA A C 1
ATOM 867 O O . ALA A 1 152 ? 16.677 15.120 15.041 1.00 28.28 128 ALA A O 1
ATOM 869 N N . PHE A 1 153 ? 16.174 13.129 14.109 1.00 25.44 129 PHE A N 1
ATOM 870 C CA . PHE A 1 153 ? 17.510 13.035 13.528 1.00 28.20 129 PHE A CA 1
ATOM 871 C C . PHE A 1 153 ? 17.821 14.224 12.623 1.00 24.92 129 PHE A C 1
ATOM 872 O O . PHE A 1 153 ? 18.963 14.689 12.599 1.00 26.84 129 PHE A O 1
ATOM 880 N N . THR A 1 154 ? 16.826 14.769 11.917 1.00 26.65 130 THR A N 1
ATOM 881 C CA . THR A 1 154 ? 17.149 15.908 11.058 1.00 30.50 130 THR A CA 1
ATOM 882 C C . THR A 1 154 ? 17.506 17.168 11.835 1.00 32.41 130 THR A C 1
ATOM 883 O O . THR A 1 154 ? 18.039 18.105 11.231 1.00 34.08 130 THR A O 1
ATOM 887 N N . SER A 1 155 ? 17.241 17.211 13.139 1.00 28.53 131 SER A N 1
ATOM 888 C CA . SER A 1 155 ? 17.612 18.360 13.956 1.00 29.41 131 SER A CA 1
ATOM 889 C C . SER A 1 155 ? 19.059 18.324 14.422 1.00 33.00 131 SER A C 1
ATOM 890 O O . SER A 1 155 ? 19.528 19.319 14.983 1.00 32.04 131 SER A O 1
ATOM 893 N N . PHE A 1 156 ? 19.770 17.212 14.225 1.00 28.83 132 PHE A N 1
ATOM 894 C CA . PHE A 1 156 ? 21.136 17.088 14.723 1.00 28.00 132 PHE A CA 1
ATOM 895 C C . PHE A 1 156 ? 22.111 17.682 13.714 1.00 30.41 132 PHE A C 1
ATOM 896 O O . PHE A 1 156 ? 22.170 17.201 12.571 1.00 29.43 132 PHE A O 1
ATOM 904 N N . PRO A 1 157 ? 22.909 18.687 14.086 1.00 29.64 133 PRO A N 1
ATOM 905 C CA . PRO A 1 157 ? 23.864 19.263 13.118 1.00 34.03 133 PRO A CA 1
ATOM 906 C C . PRO A 1 157 ? 24.835 18.255 12.537 1.00 32.68 133 PRO A C 1
ATOM 907 O O . PRO A 1 157 ? 25.185 18.353 11.355 1.00 32.33 133 PRO A O 1
ATOM 911 N N . ASP A 1 158 ? 25.260 17.264 13.317 1.00 29.91 134 ASP A N 1
ATOM 912 C CA . ASP A 1 158 ? 26.138 16.206 12.827 1.00 29.84 134 ASP A CA 1
ATOM 913 C C . ASP A 1 158 ? 25.433 14.870 13.049 1.00 28.09 134 ASP A C 1
ATOM 914 O O . ASP A 1 158 ? 25.591 14.253 14.108 1.00 28.33 134 ASP A O 1
ATOM 919 N N . THR A 1 159 ? 24.667 14.420 12.046 1.00 27.06 135 THR A N 1
ATOM 920 C CA . THR A 1 159 ? 23.967 13.146 12.207 1.00 26.01 135 THR A CA 1
ATOM 921 C C . THR A 1 159 ? 24.933 11.973 12.251 1.00 25.65 135 THR A C 1
ATOM 922 O O . THR A 1 159 ? 24.602 10.929 12.826 1.00 22.99 135 THR A O 1
ATOM 926 N N . TYR A 1 160 ? 26.114 12.105 11.633 1.00 25.29 136 TYR A N 1
ATOM 927 C CA . TYR A 1 160 ? 27.097 11.023 11.681 1.00 27.38 136 TYR A CA 1
ATOM 928 C C . TYR A 1 160 ? 27.651 10.835 13.092 1.00 28.19 136 TYR A C 1
ATOM 929 O O . TYR A 1 160 ? 27.847 9.697 13.540 1.00 27.09 136 TYR A O 1
ATOM 938 N N . ALA A 1 161 ? 27.901 11.932 13.814 1.00 29.07 137 ALA A N 1
ATOM 939 C CA . ALA A 1 161 ? 28.323 11.799 15.205 1.00 29.53 137 ALA A CA 1
ATOM 940 C C . ALA A 1 161 ? 27.236 11.151 16.050 1.00 25.17 137 ALA A C 1
ATOM 941 O O . ALA A 1 161 ? 27.532 10.367 16.957 1.00 27.97 137 ALA A O 1
ATOM 943 N N . ALA A 1 162 ? 25.974 11.481 15.781 1.00 25.62 138 ALA A N 1
ATOM 944 C CA . ALA A 1 162 ? 24.890 10.902 16.563 1.00 25.70 138 ALA A CA 1
ATOM 945 C C . ALA A 1 162 ? 24.725 9.417 16.260 1.00 22.96 138 ALA A C 1
ATOM 946 O O . ALA A 1 162 ? 24.529 8.617 17.182 1.00 24.94 138 ALA A O 1
ATOM 948 N N . MET A 1 163 ? 24.808 9.024 14.977 1.00 23.59 139 MET A N 1
ATOM 949 C CA . MET A 1 163 ? 24.726 7.596 14.649 1.00 22.41 139 MET A CA 1
ATOM 950 C C . MET A 1 163 ? 25.862 6.814 15.312 1.00 25.69 139 MET A C 1
ATOM 951 O O . MET A 1 163 ? 25.651 5.705 15.830 1.00 25.32 139 MET A O 1
ATOM 956 N N . LYS A 1 164 ? 27.074 7.380 15.327 1.00 24.44 140 LYS A N 1
ATOM 957 C CA A LYS A 1 164 ? 28.196 6.716 15.988 0.50 25.30 140 LYS A CA 1
ATOM 958 C CA B LYS A 1 164 ? 28.185 6.699 15.985 0.50 25.16 140 LYS A CA 1
ATOM 959 C C . LYS A 1 164 ? 27.951 6.584 17.487 1.00 25.14 140 LYS A C 1
ATOM 960 O O . LYS A 1 164 ? 28.298 5.564 18.097 1.00 27.36 140 LYS A O 1
ATOM 971 N N . GLU A 1 165 ? 27.358 7.608 18.095 1.00 25.75 141 GLU A N 1
ATOM 972 C CA . GLU A 1 165 ? 27.051 7.523 19.523 1.00 23.08 141 GLU A CA 1
ATOM 973 C C . GLU A 1 165 ? 26.023 6.437 19.800 1.00 24.51 141 GLU A C 1
ATOM 974 O O . GLU A 1 165 ? 26.190 5.643 20.736 1.00 25.62 141 GLU A O 1
ATOM 980 N N . VAL A 1 166 ? 24.977 6.347 18.971 1.00 24.89 142 VAL A N 1
ATOM 981 C CA . VAL A 1 166 ? 23.968 5.311 19.182 1.00 27.22 142 VAL A CA 1
ATOM 982 C C . VAL A 1 166 ? 24.605 3.932 19.059 1.00 26.03 142 VAL A C 1
ATOM 983 O O . VAL A 1 166 ? 24.371 3.040 19.887 1.00 25.92 142 VAL A O 1
ATOM 987 N N . MET A 1 167 ? 25.439 3.739 18.024 1.00 24.94 143 MET A N 1
ATOM 988 C CA . MET A 1 167 ? 26.122 2.459 17.877 1.00 25.02 143 MET A CA 1
ATOM 989 C C . MET A 1 167 ? 27.017 2.161 19.072 1.00 30.10 143 MET A C 1
ATOM 990 O O . MET A 1 167 ? 27.111 1.008 19.503 1.00 29.65 143 MET A O 1
ATOM 995 N N . ARG A 1 168 ? 27.641 3.187 19.653 1.00 26.30 144 ARG A N 1
ATOM 996 C CA . ARG A 1 168 ? 28.493 2.943 20.810 1.00 27.05 144 ARG A CA 1
ATOM 997 C C . ARG A 1 168 ? 27.684 2.513 22.032 1.00 30.24 144 ARG A C 1
ATOM 998 O O . ARG A 1 168 ? 28.087 1.589 22.750 1.00 26.05 144 ARG A O 1
ATOM 1006 N N . ILE A 1 169 ? 26.546 3.169 22.293 1.00 27.32 145 ILE A N 1
ATOM 1007 C CA . ILE A 1 169 ? 25.832 2.936 23.550 1.00 25.48 145 ILE A CA 1
ATOM 1008 C C . ILE A 1 169 ? 24.848 1.783 23.491 1.00 25.45 145 ILE A C 1
ATOM 1009 O O . ILE A 1 169 ? 24.330 1.379 24.539 1.00 23.70 145 ILE A O 1
ATOM 1014 N N . LEU A 1 170 ? 24.587 1.219 22.313 1.00 24.85 146 LEU A N 1
ATOM 1015 C CA . LEU A 1 170 ? 23.795 -0.000 22.207 1.00 22.54 146 LEU A CA 1
ATOM 1016 C C . LEU A 1 170 ? 24.613 -1.216 22.638 1.00 26.15 146 LEU A C 1
ATOM 1017 O O . LEU A 1 170 ? 25.818 -1.305 22.368 1.00 25.49 146 LEU A O 1
ATOM 1022 N N . GLN A 1 171 ? 23.948 -2.149 23.328 1.00 24.52 147 GLN A N 1
ATOM 1023 C CA . GLN A 1 171 ? 24.476 -3.498 23.498 1.00 25.98 147 GLN A CA 1
ATOM 1024 C C . GLN A 1 171 ? 24.660 -4.182 22.142 1.00 25.40 147 GLN A C 1
ATOM 1025 O O . GLN A 1 171 ? 23.972 -3.854 21.176 1.00 26.12 147 GLN A O 1
ATOM 1031 N N . PRO A 1 172 ? 25.554 -5.166 22.058 1.00 28.00 148 PRO A N 1
ATOM 1032 C CA . PRO A 1 172 ? 25.528 -6.077 20.904 1.00 30.22 148 PRO A CA 1
ATOM 1033 C C . PRO A 1 172 ? 24.136 -6.675 20.748 1.00 26.97 148 PRO A C 1
ATOM 1034 O O . PRO A 1 172 ? 23.514 -7.107 21.720 1.00 33.29 148 PRO A O 1
ATOM 1038 N N . GLY A 1 173 ? 23.629 -6.675 19.520 1.00 28.07 149 GLY A N 1
ATOM 1039 C CA . GLY A 1 173 ? 22.275 -7.115 19.295 1.00 28.79 149 GLY A CA 1
ATOM 1040 C C . GLY A 1 173 ? 21.205 -6.086 19.591 1.00 29.26 149 GLY A C 1
ATOM 1041 O O . GLY A 1 173 ? 20.020 -6.381 19.390 1.00 28.53 149 GLY A O 1
ATOM 1042 N N . GLY A 1 174 ? 21.578 -4.887 20.051 1.00 28.64 150 GLY A N 1
ATOM 1043 C CA . GLY A 1 174 ? 20.594 -3.864 20.363 1.00 25.55 150 GLY A CA 1
ATOM 1044 C C . GLY A 1 174 ? 20.018 -3.243 19.100 1.00 25.42 150 GLY A C 1
ATOM 1045 O O . GLY A 1 174 ? 20.532 -3.421 18.001 1.00 24.75 150 GLY A O 1
ATOM 1046 N N . THR A 1 175 ? 18.917 -2.506 19.264 1.00 25.19 151 THR A N 1
ATOM 1047 C CA . THR A 1 175 ? 18.131 -1.986 18.147 1.00 21.94 151 THR A CA 1
ATOM 1048 C C . THR A 1 175 ? 18.027 -0.466 18.214 1.00 25.90 151 THR A C 1
ATOM 1049 O O . THR A 1 175 ? 17.803 0.084 19.290 1.00 23.63 151 THR A O 1
ATOM 1053 N N . LEU A 1 176 ? 18.201 0.201 17.067 1.00 24.23 152 LEU A N 1
ATOM 1054 C CA . LEU A 1 176 ? 17.864 1.615 16.881 1.00 22.24 152 LEU A CA 1
ATOM 1055 C C . LEU A 1 176 ? 16.613 1.723 16.013 1.00 23.21 152 LEU A C 1
ATOM 1056 O O . LEU A 1 176 ? 16.540 1.113 14.943 1.00 25.49 152 LEU A O 1
ATOM 1061 N N . THR A 1 177 ? 15.629 2.508 16.453 1.00 23.39 153 THR A N 1
ATOM 1062 C CA . THR A 1 177 ? 14.442 2.750 15.639 1.00 22.59 153 THR A CA 1
ATOM 1063 C C . THR A 1 177 ? 14.176 4.248 15.616 1.00 24.74 153 THR A C 1
ATOM 1064 O O . THR A 1 177 ? 14.186 4.888 16.670 1.00 23.13 153 THR A O 1
ATOM 1068 N N . ILE A 1 178 ? 13.967 4.809 14.420 1.00 23.52 154 ILE A N 1
ATOM 1069 C CA . ILE A 1 178 ? 13.781 6.247 14.265 1.00 23.91 154 ILE A CA 1
ATOM 1070 C C . ILE A 1 178 ? 12.593 6.548 13.359 1.00 25.56 154 ILE A C 1
ATOM 1071 O O . ILE A 1 178 ? 12.127 5.706 12.582 1.00 23.88 154 ILE A O 1
ATOM 1076 N N . SER A 1 179 ? 12.123 7.791 13.458 1.00 26.21 155 SER A N 1
ATOM 1077 C CA . SER A 1 179 ? 11.163 8.339 12.515 1.00 25.13 155 SER A CA 1
ATOM 1078 C C . SER A 1 179 ? 11.633 9.722 12.099 1.00 23.77 155 SER A C 1
ATOM 1079 O O . SER A 1 179 ? 12.213 10.460 12.901 1.00 24.06 155 SER A O 1
ATOM 1082 N N . THR A 1 180 ? 11.389 10.064 10.839 1.00 23.86 156 THR A N 1
ATOM 1083 C CA . THR A 1 180 ? 11.721 11.388 10.322 1.00 26.65 156 THR A CA 1
ATOM 1084 C C . THR A 1 180 ? 10.617 11.835 9.378 1.00 29.18 156 THR A C 1
ATOM 1085 O O . THR A 1 180 ? 9.987 11.012 8.712 1.00 29.00 156 THR A O 1
ATOM 1089 N N . TRP A 1 181 ? 10.387 13.146 9.327 1.00 29.19 157 TRP A N 1
ATOM 1090 C CA . TRP A 1 181 ? 9.288 13.672 8.530 1.00 28.77 157 TRP A CA 1
ATOM 1091 C C . TRP A 1 181 ? 9.584 13.534 7.046 1.00 35.05 157 TRP A C 1
ATOM 1092 O O . TRP A 1 181 ? 10.714 13.742 6.601 1.00 33.88 157 TRP A O 1
ATOM 1103 N N . GLN A 1 182 ? 8.564 13.135 6.295 1.00 35.72 158 GLN A N 1
ATOM 1104 C CA . GLN A 1 182 ? 8.583 13.241 4.839 1.00 37.27 158 GLN A CA 1
ATOM 1105 C C . GLN A 1 182 ? 7.745 14.400 4.316 1.00 44.41 158 GLN A C 1
ATOM 1106 O O . GLN A 1 182 ? 8.164 15.089 3.377 1.00 47.33 158 GLN A O 1
ATOM 1112 N N . ARG A 1 183 ? 6.559 14.622 4.888 1.00 43.55 159 ARG A N 1
ATOM 1113 C CA A ARG A 1 183 ? 5.672 15.699 4.457 0.54 42.94 159 ARG A CA 1
ATOM 1114 C CA B ARG A 1 183 ? 5.697 15.720 4.468 0.46 42.94 159 ARG A CA 1
ATOM 1115 C C . ARG A 1 183 ? 4.816 16.140 5.634 1.00 44.34 159 ARG A C 1
ATOM 1116 O O . ARG A 1 183 ? 4.111 15.310 6.223 1.00 44.66 159 ARG A O 1
ATOM 1131 N N A THR A 1 184 ? 4.969 17.380 6.042 0.54 42.35 160 THR A N 1
ATOM 1132 N N B THR A 1 184 ? 4.810 17.454 5.926 0.46 42.31 160 THR A N 1
ATOM 1133 C CA A THR A 1 184 ? 4.020 17.987 6.949 0.54 38.71 160 THR A CA 1
ATOM 1134 C CA B THR A 1 184 ? 4.075 18.052 7.050 0.46 38.68 160 THR A CA 1
ATOM 1135 C C A THR A 1 184 ? 3.087 18.851 6.117 0.54 39.00 160 THR A C 1
ATOM 1136 C C B THR A 1 184 ? 3.352 19.329 6.615 0.46 38.80 160 THR A C 1
ATOM 1137 O O A THR A 1 184 ? 3.302 19.053 4.917 0.54 34.25 160 THR A O 1
ATOM 1138 O O B THR A 1 184 ? 3.995 20.324 6.254 0.46 39.71 160 THR A O 1
ATOM 1145 N N . GLU A 1 185 ? 2.022 19.335 6.745 1.00 33.50 161 GLU A N 1
ATOM 1146 C CA . GLU A 1 185 ? 1.137 20.256 6.037 1.00 33.18 161 GLU A CA 1
ATOM 1147 C C . GLU A 1 185 ? 0.862 21.567 6.759 1.00 33.79 161 GLU A C 1
ATOM 1148 O O . GLU A 1 185 ? 0.049 22.355 6.261 1.00 33.15 161 GLU A O 1
ATOM 1154 N N . TRP A 1 186 ? 1.507 21.835 7.899 1.00 32.19 162 TRP A N 1
ATOM 1155 C CA . TRP A 1 186 ? 1.398 23.169 8.478 1.00 32.05 162 TRP A CA 1
ATOM 1156 C C . TRP A 1 186 ? 1.996 24.221 7.545 1.00 34.21 162 TRP A C 1
ATOM 1157 O O . TRP A 1 186 ? 1.554 25.381 7.543 1.00 32.93 162 TRP A O 1
ATOM 1168 N N . LEU A 1 187 ? 2.998 23.834 6.746 1.00 30.62 163 LEU A N 1
ATOM 1169 C CA . LEU A 1 187 ? 3.682 24.797 5.889 1.00 34.75 163 LEU A CA 1
ATOM 1170 C C . LEU A 1 187 ? 2.756 25.344 4.814 1.00 31.50 163 LEU A C 1
ATOM 1171 O O . LEU A 1 187 ? 2.829 26.536 4.477 1.00 29.36 163 LEU A O 1
ATOM 1176 N N . ALA A 1 188 ? 1.854 24.502 4.304 1.00 33.04 164 ALA A N 1
ATOM 1177 C CA . ALA A 1 188 ? 0.926 24.924 3.261 1.00 36.19 164 ALA A CA 1
ATOM 1178 C C . ALA A 1 188 ? -0.014 26.016 3.748 1.00 34.39 164 ALA A C 1
ATOM 1179 O O . ALA A 1 188 ? -0.497 26.826 2.948 1.00 32.63 164 ALA A O 1
ATOM 1181 N N . VAL A 1 189 ? -0.289 26.059 5.051 1.00 36.63 165 VAL A N 1
ATOM 1182 C CA . VAL A 1 189 ? -1.141 27.110 5.591 1.00 35.82 165 VAL A CA 1
ATOM 1183 C C . VAL A 1 189 ? -0.395 28.440 5.623 1.00 32.00 165 VAL A C 1
ATOM 1184 O O . VAL A 1 189 ? -0.974 29.503 5.357 1.00 35.58 165 VAL A O 1
ATOM 1188 N N . VAL A 1 190 ? 0.905 28.407 5.922 1.00 28.91 166 VAL A N 1
ATOM 1189 C CA . VAL A 1 190 ? 1.714 29.619 5.878 1.00 26.35 166 VAL A CA 1
ATOM 1190 C C . VAL A 1 190 ? 1.889 30.095 4.441 1.00 32.52 166 VAL A C 1
ATOM 1191 O O . VAL A 1 190 ? 1.869 31.302 4.162 1.00 29.68 166 VAL A O 1
ATOM 1195 N N . GLU A 1 191 ? 2.100 29.158 3.516 1.00 28.56 167 GLU A N 1
ATOM 1196 C CA . GLU A 1 191 ? 2.167 29.529 2.105 1.00 27.91 167 GLU A CA 1
ATOM 1197 C C . GLU A 1 191 ? 0.902 30.265 1.667 1.00 28.93 167 GLU A C 1
ATOM 1198 O O . GLU A 1 191 ? 0.976 31.279 0.955 1.00 29.04 167 GLU A O 1
ATOM 1204 N N . ALA A 1 192 ? -0.269 29.758 2.067 1.00 27.80 168 ALA A N 1
ATOM 1205 C CA . ALA A 1 192 ? -1.529 30.423 1.740 1.00 31.23 168 ALA A CA 1
ATOM 1206 C C . ALA A 1 192 ? -1.600 31.826 2.329 1.00 34.11 168 ALA A C 1
ATOM 1207 O O . ALA A 1 192 ? -2.203 32.722 1.730 1.00 33.46 168 ALA A O 1
ATOM 1209 N N . ALA A 1 193 ? -1.010 32.028 3.512 1.00 31.23 169 ALA A N 1
ATOM 1210 C CA . ALA A 1 193 ? -0.981 33.350 4.1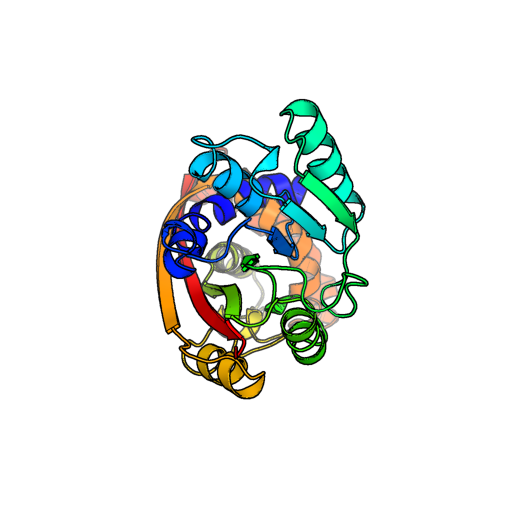30 1.00 30.41 169 ALA A CA 1
ATOM 1211 C C . ALA A 1 193 ? -0.081 34.308 3.361 1.00 29.42 169 ALA A C 1
ATOM 1212 O O . ALA A 1 193 ? -0.462 35.453 3.091 1.00 28.98 169 ALA A O 1
ATOM 1214 N N . VAL A 1 194 ? 1.112 33.851 2.973 1.00 27.08 170 VAL A N 1
ATOM 1215 C CA . VAL A 1 194 ? 2.010 34.696 2.205 1.00 29.24 170 VAL A CA 1
ATOM 1216 C C . VAL A 1 194 ? 1.388 35.035 0.855 1.00 26.25 170 VAL A C 1
ATOM 1217 O O . VAL A 1 194 ? 1.555 36.151 0.350 1.00 29.07 170 VAL A O 1
ATOM 1221 N N . ALA A 1 195 ? 0.598 34.114 0.297 1.00 25.56 171 ALA A N 1
ATOM 1222 C CA . ALA A 1 195 ? -0.027 34.342 -1.010 1.00 28.33 171 ALA A CA 1
ATOM 1223 C C . ALA A 1 195 ? -1.045 35.479 -0.990 1.00 30.25 171 ALA A C 1
ATOM 1224 O O . ALA A 1 195 ? -1.321 36.067 -2.048 1.00 29.49 171 ALA A O 1
ATOM 1226 N N . ILE A 1 196 ? -1.612 35.823 0.170 1.00 26.22 172 ILE A N 1
ATOM 1227 C CA . ILE A 1 196 ? -2.507 36.980 0.237 1.00 28.13 172 ILE A CA 1
ATOM 1228 C C . ILE A 1 196 ? -1.801 38.246 0.719 1.00 27.10 172 ILE A C 1
ATOM 1229 O O . ILE A 1 196 ? -2.456 39.267 0.915 1.00 28.46 172 ILE A O 1
ATOM 1234 N N . ILE A 1 197 ? -0.481 38.227 0.858 1.00 28.08 173 ILE A N 1
ATOM 1235 C CA . ILE A 1 197 ? 0.274 39.482 0.877 1.00 24.62 173 ILE A CA 1
ATOM 1236 C C . ILE A 1 197 ? 0.418 39.963 -0.566 1.00 27.47 173 ILE A C 1
ATOM 1237 O O . ILE A 1 197 ? 0.881 39.187 -1.418 1.00 28.28 173 ILE A O 1
ATOM 1242 N N . PRO A 1 198 ? 0.017 41.198 -0.888 1.00 29.60 174 PRO A N 1
ATOM 1243 C CA . PRO A 1 198 ? -0.006 41.628 -2.307 1.00 24.59 174 PRO A CA 1
ATOM 1244 C C . PRO A 1 198 ? 1.359 42.064 -2.831 1.00 28.27 174 PRO A C 1
ATOM 1245 O O . PRO A 1 198 ? 1.569 43.215 -3.234 1.00 31.66 174 PRO A O 1
ATOM 1249 N N . ALA A 1 199 ? 2.297 41.122 -2.844 1.00 27.16 175 ALA A N 1
ATOM 1250 C CA . ALA A 1 199 ? 3.622 41.311 -3.414 1.00 31.26 175 ALA A CA 1
ATOM 1251 C C . ALA A 1 199 ? 4.115 39.943 -3.848 1.00 31.29 175 ALA A C 1
ATOM 1252 O O . ALA A 1 199 ? 3.691 38.918 -3.304 1.00 30.66 175 ALA A O 1
ATOM 1254 N N . ASP A 1 200 ? 4.990 39.931 -4.853 1.00 30.24 176 ASP A N 1
ATOM 1255 C CA . ASP A 1 200 ? 5.490 38.684 -5.430 1.00 30.28 176 ASP A CA 1
ATOM 1256 C C . ASP A 1 200 ? 6.597 38.129 -4.535 1.00 35.28 176 ASP A C 1
ATOM 1257 O O . ASP A 1 200 ? 7.785 38.367 -4.756 1.00 38.07 176 ASP A O 1
ATOM 1262 N N . LEU A 1 201 ? 6.203 37.362 -3.509 1.00 30.15 177 LEU A N 1
ATOM 1263 C CA . LEU A 1 201 ? 7.173 36.951 -2.509 1.00 35.43 177 LEU A CA 1
ATOM 1264 C C . LEU A 1 201 ? 7.542 35.473 -2.636 1.00 36.58 177 LEU A C 1
ATOM 1265 O O . LEU A 1 201 ? 6.672 34.631 -2.896 1.00 32.90 177 LEU A O 1
ATOM 1270 N N . PRO A 1 202 ? 8.818 35.132 -2.455 1.00 32.84 178 PRO A N 1
ATOM 1271 C CA . PRO A 1 202 ? 9.222 33.721 -2.499 1.00 33.80 178 PRO A CA 1
ATOM 1272 C C . PRO A 1 202 ? 8.650 32.937 -1.329 1.00 33.36 178 PRO A C 1
ATOM 1273 O O . PRO A 1 202 ? 8.428 33.472 -0.240 1.00 33.86 178 PRO A O 1
ATOM 1277 N N . PHE A 1 203 ? 8.432 31.641 -1.552 1.00 31.88 179 PHE A N 1
ATOM 1278 C CA . PHE A 1 203 ? 8.058 30.804 -0.419 1.00 32.31 179 PHE A CA 1
ATOM 1279 C C . PHE A 1 203 ? 8.476 29.360 -0.670 1.00 34.77 179 PHE A C 1
ATOM 1280 O O . PHE A 1 203 ? 8.187 28.831 -1.754 1.00 34.87 179 PHE A O 1
ATOM 1288 N N . PRO A 1 204 ? 9.117 28.697 0.298 1.00 34.18 180 PRO A N 1
ATOM 1289 C CA . PRO A 1 204 ? 9.653 27.355 0.032 1.00 33.88 180 PRO A CA 1
ATOM 1290 C C . PRO A 1 204 ? 8.559 26.310 -0.110 1.00 39.33 180 PRO A C 1
ATOM 1291 O O . PRO A 1 204 ? 7.544 26.340 0.590 1.00 35.69 180 PRO A O 1
ATOM 1295 N N . THR A 1 205 ? 8.795 25.358 -1.013 1.00 34.00 181 THR A N 1
ATOM 1296 C CA . THR A 1 205 ? 7.994 24.143 -1.056 1.00 34.20 181 THR A CA 1
ATOM 1297 C C . THR A 1 205 ? 8.294 23.263 0.155 1.00 38.57 181 THR A C 1
ATOM 1298 O O . THR A 1 205 ? 9.222 23.513 0.933 1.00 35.63 181 THR A O 1
ATOM 1302 N N . THR A 1 206 ? 7.497 22.198 0.285 1.00 39.92 182 THR A N 1
ATOM 1303 C CA . THR A 1 206 ? 7.768 21.174 1.290 1.00 39.73 182 THR A CA 1
ATOM 1304 C C . THR A 1 206 ? 9.190 20.650 1.148 1.00 35.04 182 THR A C 1
ATOM 1305 O O . THR A 1 206 ? 9.954 20.605 2.118 1.00 42.26 182 THR A O 1
ATOM 1309 N N . LYS A 1 207 ? 9.578 20.305 -0.079 1.00 37.23 183 LYS A N 1
ATOM 1310 C CA . LYS A 1 207 ? 10.907 19.759 -0.324 1.00 38.07 183 LYS A CA 1
ATOM 1311 C C . LYS A 1 207 ? 12.004 20.739 0.087 1.00 42.48 183 LYS A C 1
ATOM 1312 O O . LYS A 1 207 ? 12.944 20.370 0.799 1.00 38.67 183 LYS A O 1
ATOM 1318 N N . GLU A 1 208 ? 11.906 21.996 -0.354 1.00 37.18 184 GLU A N 1
ATOM 1319 C CA . GLU A 1 208 ? 12.958 22.961 -0.034 1.00 40.12 184 GLU A CA 1
ATOM 1320 C C . GLU A 1 208 ? 13.088 23.159 1.465 1.00 41.05 184 GLU A C 1
ATOM 1321 O O . GLU A 1 208 ? 14.203 23.236 1.997 1.00 39.98 184 GLU A O 1
ATOM 1327 N N . PHE A 1 209 ? 11.958 23.249 2.164 1.00 35.55 185 PHE A N 1
ATOM 1328 C CA . PHE A 1 209 ? 12.011 23.439 3.605 1.00 39.42 185 PHE A CA 1
ATOM 1329 C C . PHE A 1 209 ? 12.618 22.221 4.294 1.00 41.63 185 PHE A C 1
ATOM 1330 O O . PHE A 1 209 ? 13.420 22.366 5.224 1.00 49.09 185 PHE A O 1
ATOM 1338 N N . MET A 1 210 ? 12.250 21.014 3.846 1.00 43.83 186 MET A N 1
ATOM 1339 C CA . MET A 1 210 ? 12.820 19.797 4.427 1.00 45.80 186 MET A CA 1
ATOM 1340 C C . MET A 1 210 ? 14.330 19.727 4.235 1.00 46.11 186 MET A C 1
ATOM 1341 O O . MET A 1 210 ? 15.029 19.098 5.036 1.00 56.25 186 MET A O 1
ATOM 1346 N N . SER A 1 211 ? 14.852 20.349 3.184 1.00 46.07 187 SER A N 1
ATOM 1347 C CA . SER A 1 211 ? 16.225 20.122 2.759 1.00 47.10 187 SER A CA 1
ATOM 1348 C C . SER A 1 211 ? 17.188 21.213 3.208 1.00 44.83 187 SER A C 1
ATOM 1349 O O . SER A 1 211 ? 18.351 21.195 2.796 1.00 43.58 187 SER A O 1
ATOM 1352 N N . CYS A 1 212 ? 16.743 22.158 4.042 1.00 45.19 188 CYS A N 1
ATOM 1353 C CA A CYS A 1 212 ? 17.645 23.223 4.465 0.38 48.00 188 CYS A CA 1
ATOM 1354 C CA B CYS A 1 212 ? 17.633 23.232 4.478 0.62 48.00 188 CYS A CA 1
ATOM 1355 C C . CYS A 1 212 ? 18.672 22.729 5.471 1.00 51.14 188 CYS A C 1
ATOM 1356 O O . CYS A 1 212 ? 19.795 23.246 5.513 1.00 50.39 188 CYS A O 1
ATOM 1361 N N . MET A 1 213 ? 18.310 21.742 6.278 1.00 42.21 189 MET A N 1
ATOM 1362 C CA . MET A 1 213 ? 19.219 21.094 7.204 1.00 36.25 189 MET A CA 1
ATOM 1363 C C . MET A 1 213 ? 18.980 19.603 7.068 1.00 31.39 189 MET A C 1
ATOM 1364 O O . MET A 1 213 ? 17.829 19.155 7.118 1.00 38.15 189 MET A O 1
ATOM 1369 N N . ASN A 1 214 ? 20.050 18.859 6.828 1.00 33.32 190 ASN A N 1
ATOM 1370 C CA . ASN A 1 214 ? 20.001 17.406 6.734 1.00 31.74 190 ASN A CA 1
ATOM 1371 C C . ASN A 1 214 ? 18.970 16.922 5.712 1.00 30.79 190 ASN A C 1
ATOM 1372 O O . ASN A 1 214 ? 18.002 16.246 6.064 1.00 30.06 190 ASN A O 1
ATOM 1377 N N . PRO A 1 215 ? 19.154 17.256 4.441 1.00 27.61 191 PRO A N 1
ATOM 1378 C CA . PRO A 1 215 ? 18.282 16.700 3.411 1.00 27.15 191 PRO A CA 1
ATOM 1379 C C . PRO A 1 215 ? 18.462 15.195 3.330 1.00 27.65 191 PRO A C 1
ATOM 1380 O O . PRO A 1 215 ? 19.452 14.630 3.801 1.00 28.39 191 PRO A O 1
ATOM 1384 N N . GLY A 1 216 ? 17.472 14.541 2.740 1.00 26.15 192 GLY A N 1
ATOM 1385 C CA . GLY A 1 216 ? 17.544 13.128 2.470 1.00 25.10 192 GLY A CA 1
ATOM 1386 C C . GLY A 1 216 ? 16.786 12.270 3.464 1.00 27.42 192 GLY A C 1
ATOM 1387 O O . GLY A 1 216 ? 16.336 11.172 3.106 1.00 27.91 192 GLY A O 1
ATOM 1388 N N . TRP A 1 217 ? 16.608 12.752 4.692 1.00 25.76 193 TRP A N 1
ATOM 1389 C CA . TRP A 1 217 ? 15.908 11.908 5.656 1.00 27.20 193 TRP A CA 1
ATOM 1390 C C . TRP A 1 217 ? 14.416 11.814 5.371 1.00 34.26 193 TRP A C 1
ATOM 1391 O O . TRP A 1 217 ? 13.700 11.088 6.075 1.00 30.79 193 TRP A O 1
ATOM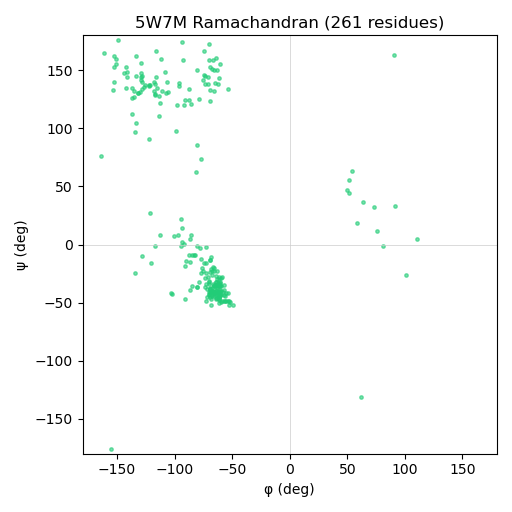 1402 N N . ASP A 1 218 ? 13.926 12.513 4.349 1.00 29.21 194 ASP A N 1
ATOM 1403 C CA . ASP A 1 218 ? 12.576 12.298 3.863 1.00 31.29 194 ASP A CA 1
ATOM 1404 C C . ASP A 1 218 ? 12.497 11.177 2.831 1.00 32.88 194 ASP A C 1
ATOM 1405 O O . ASP A 1 218 ? 11.413 10.919 2.295 1.00 38.99 194 ASP A O 1
ATOM 1410 N N . SER A 1 219 ? 13.601 10.478 2.573 1.00 27.75 195 SER A N 1
ATOM 1411 C CA . SER A 1 219 ? 13.662 9.440 1.553 1.00 33.80 195 SER A CA 1
ATOM 1412 C C . SER A 1 219 ? 13.955 8.090 2.190 1.00 29.63 195 SER A C 1
ATOM 1413 O O . SER A 1 219 ? 14.914 7.967 2.955 1.00 32.01 195 SER A O 1
ATOM 1416 N N . GLU A 1 220 ? 13.151 7.071 1.854 1.00 27.99 196 GLU A N 1
ATOM 1417 C CA . GLU A 1 220 ? 13.388 5.746 2.417 1.00 27.42 196 GLU A CA 1
ATOM 1418 C C . GLU A 1 220 ? 14.761 5.219 2.040 1.00 29.21 196 GLU A C 1
ATOM 1419 O O . GLU A 1 220 ? 15.465 4.657 2.877 1.00 26.77 196 GLU A O 1
ATOM 1425 N N . ASP A 1 221 ? 15.170 5.374 0.777 1.00 28.80 197 ASP A N 1
ATOM 1426 C CA A ASP A 1 221 ? 16.427 4.764 0.366 0.53 29.26 197 ASP A CA 1
ATOM 1427 C CA B ASP A 1 221 ? 16.428 4.759 0.369 0.47 29.24 197 ASP A CA 1
ATOM 1428 C C . ASP A 1 221 ? 17.619 5.450 1.018 1.00 23.63 197 ASP A C 1
ATOM 1429 O O . ASP A 1 221 ? 18.593 4.786 1.379 1.00 24.83 197 ASP A O 1
ATOM 1438 N N . TYR A 1 222 ? 17.559 6.780 1.175 1.00 28.22 198 TYR A N 1
ATOM 1439 C CA . TYR A 1 222 ? 18.626 7.488 1.879 1.00 25.03 198 TYR A CA 1
ATOM 1440 C C . TYR A 1 222 ? 18.734 6.997 3.318 1.00 21.72 198 TYR A C 1
ATOM 1441 O O . TYR A 1 222 ? 19.825 6.675 3.789 1.00 23.67 198 TYR A O 1
ATOM 1450 N N . VAL A 1 223 ? 17.609 6.958 4.034 1.00 25.39 199 VAL A N 1
ATOM 1451 C CA . VAL A 1 223 ? 17.648 6.534 5.437 1.00 23.55 199 VAL A CA 1
ATOM 1452 C C . VAL A 1 223 ? 18.144 5.099 5.545 1.00 23.47 199 VAL A C 1
ATOM 1453 O O . VAL A 1 223 ? 18.956 4.764 6.422 1.00 24.97 199 VAL A O 1
ATOM 1457 N N . HIS A 1 224 ? 17.642 4.214 4.675 1.00 22.54 200 HIS A N 1
ATOM 1458 C CA . HIS A 1 224 ? 18.128 2.841 4.665 1.00 27.02 200 HIS A CA 1
ATOM 1459 C C . HIS A 1 224 ? 19.644 2.821 4.542 1.00 25.38 200 HIS A C 1
ATOM 1460 O O . HIS A 1 224 ? 20.338 2.162 5.321 1.00 25.29 200 HIS A O 1
ATOM 1467 N N . SER A 1 225 ? 20.176 3.581 3.581 1.00 26.71 201 SER A N 1
ATOM 1468 C CA . SER A 1 225 ? 21.615 3.575 3.346 1.00 26.68 201 SER A CA 1
ATOM 1469 C C . SER A 1 225 ? 22.378 4.149 4.525 1.00 23.88 201 SER A C 1
ATOM 1470 O O . SER A 1 225 ? 23.493 3.702 4.803 1.00 25.36 201 SER A O 1
ATOM 1473 N N . ARG A 1 226 ? 21.813 5.157 5.205 1.00 25.01 202 ARG A N 1
ATOM 1474 C CA . ARG A 1 226 ? 22.478 5.711 6.385 1.00 25.68 202 ARG A CA 1
ATOM 1475 C C . ARG A 1 226 ? 22.614 4.663 7.486 1.00 21.06 202 ARG A C 1
ATOM 1476 O O . ARG A 1 226 ? 23.654 4.585 8.148 1.00 23.62 202 ARG A O 1
ATOM 1484 N N . PHE A 1 227 ? 21.576 3.854 7.695 1.00 23.31 203 PHE A N 1
ATOM 1485 C CA . PHE A 1 227 ? 21.653 2.784 8.687 1.00 25.79 203 PHE A CA 1
ATOM 1486 C C . PHE A 1 227 ? 22.755 1.793 8.335 1.00 24.06 203 PHE A C 1
ATOM 1487 O O . PHE A 1 227 ? 23.555 1.410 9.189 1.00 25.97 203 PHE A O 1
ATOM 1495 N N . GLU A 1 228 ? 22.832 1.383 7.061 1.00 23.89 204 GLU A N 1
ATOM 1496 C CA . GLU A 1 228 ? 23.865 0.424 6.684 1.00 28.39 204 GLU A CA 1
ATOM 1497 C C . GLU A 1 228 ? 25.253 1.030 6.802 1.00 27.78 204 GLU A C 1
ATOM 1498 O O . GLU A 1 228 ? 26.189 0.369 7.262 1.00 29.57 204 GLU A O 1
ATOM 1504 N N . GLU A 1 229 ? 25.406 2.284 6.385 1.00 26.32 205 GLU A N 1
ATOM 1505 C CA . GLU A 1 229 ? 26.706 2.938 6.443 1.00 28.31 205 GLU A CA 1
ATOM 1506 C C . GLU A 1 229 ? 27.208 3.060 7.875 1.00 31.43 205 GLU A C 1
ATOM 1507 O O . GLU A 1 229 ? 28.417 2.978 8.127 1.00 30.25 205 GLU A O 1
ATOM 1513 N N . ALA A 1 230 ? 26.296 3.243 8.822 1.00 26.99 206 ALA A N 1
ATOM 1514 C CA . ALA A 1 230 ? 26.651 3.366 10.227 1.00 24.70 206 ALA A CA 1
ATOM 1515 C C . ALA A 1 230 ? 26.983 2.024 10.875 1.00 30.74 206 ALA A C 1
ATOM 1516 O O . ALA A 1 230 ? 27.538 1.998 11.983 1.00 28.88 206 ALA A O 1
ATOM 1518 N N . GLY A 1 231 ? 26.682 0.910 10.214 1.00 30.00 207 GLY A N 1
ATOM 1519 C CA . GLY A 1 231 ? 26.999 -0.396 10.754 1.00 29.45 207 GLY A CA 1
ATOM 1520 C C . GLY A 1 231 ? 25.826 -1.242 11.193 1.00 27.36 207 GLY A C 1
ATOM 1521 O O . GLY A 1 231 ? 26.044 -2.338 11.733 1.00 30.50 207 GLY A O 1
ATOM 1522 N N . PHE A 1 232 ? 24.598 -0.795 10.971 1.00 24.86 208 PHE A N 1
ATOM 1523 C CA . PHE A 1 232 ? 23.440 -1.578 11.367 1.00 24.92 208 PHE A CA 1
ATOM 1524 C C . PHE A 1 232 ? 23.125 -2.674 10.357 1.00 26.57 208 PHE A C 1
ATOM 1525 O O . PHE A 1 232 ? 23.388 -2.544 9.145 1.00 26.76 208 PHE A O 1
ATOM 1533 N N . HIS A 1 233 ? 22.555 -3.765 10.879 1.00 29.28 209 HIS A N 1
ATOM 1534 C CA . HIS A 1 233 ? 22.124 -4.911 10.094 1.00 28.66 209 HIS A CA 1
ATOM 1535 C C . HIS A 1 233 ? 20.615 -5.078 10.179 1.00 32.01 209 HIS A C 1
ATOM 1536 O O . HIS A 1 233 ? 19.947 -4.489 11.032 1.00 30.59 209 HIS A O 1
ATOM 1543 N N . SER A 1 234 ? 20.090 -5.914 9.278 1.00 30.23 210 SER A N 1
ATOM 1544 C CA . SER A 1 234 ? 18.662 -6.234 9.222 1.00 34.72 210 SER A CA 1
ATOM 1545 C C . SER A 1 234 ? 17.818 -4.959 9.192 1.00 31.57 210 SER A C 1
ATOM 1546 O O . SER A 1 234 ? 16.808 -4.824 9.894 1.00 31.73 210 SER A O 1
ATOM 1549 N N . VAL A 1 235 ? 18.263 -4.014 8.367 1.00 28.70 211 VAL A N 1
ATOM 1550 C CA . VAL A 1 235 ? 17.616 -2.713 8.259 1.00 29.15 211 VAL A CA 1
ATOM 1551 C C . VAL A 1 235 ? 16.253 -2.862 7.601 1.00 36.87 211 VAL A C 1
ATOM 1552 O O . VAL A 1 235 ? 16.107 -3.556 6.584 1.00 31.36 211 VAL A O 1
ATOM 1556 N N . GLN A 1 236 ? 15.239 -2.237 8.201 1.00 31.24 212 GLN A N 1
ATOM 1557 C CA . GLN A 1 236 ? 13.915 -2.129 7.610 1.00 27.96 212 GLN A CA 1
ATOM 1558 C C . GLN A 1 236 ? 13.478 -0.677 7.611 1.00 30.99 212 GLN A C 1
ATOM 1559 O O . GLN A 1 236 ? 13.601 0.013 8.633 1.00 30.45 212 GLN A O 1
ATOM 1565 N N . VAL A 1 237 ? 12.943 -0.222 6.474 1.00 30.37 213 VAL A N 1
ATOM 1566 C CA . VAL A 1 237 ? 12.412 1.128 6.348 1.00 27.20 213 VAL A CA 1
ATOM 1567 C C . VAL A 1 237 ? 11.010 1.057 5.757 1.00 36.07 213 VAL A C 1
ATOM 1568 O O . VAL A 1 237 ? 10.724 0.201 4.910 1.00 35.87 213 VAL A O 1
ATOM 1572 N N . THR A 1 238 ? 10.134 1.949 6.217 1.00 32.34 214 THR A N 1
ATOM 1573 C CA . THR A 1 238 ? 8.782 2.083 5.692 1.00 35.92 214 THR A CA 1
ATOM 1574 C C . THR A 1 238 ? 8.340 3.540 5.831 1.00 36.06 214 THR A C 1
ATOM 1575 O O . THR A 1 238 ? 9.058 4.384 6.376 1.00 34.67 214 THR A O 1
ATOM 1579 N N . THR A 1 239 ? 7.147 3.834 5.319 1.00 34.61 215 THR A N 1
ATOM 1580 C CA . THR A 1 239 ? 6.586 5.181 5.279 1.00 35.01 215 THR A CA 1
ATOM 1581 C C . THR A 1 239 ? 5.135 5.097 5.729 1.00 38.48 215 THR A C 1
ATOM 1582 O O . THR A 1 239 ? 4.387 4.244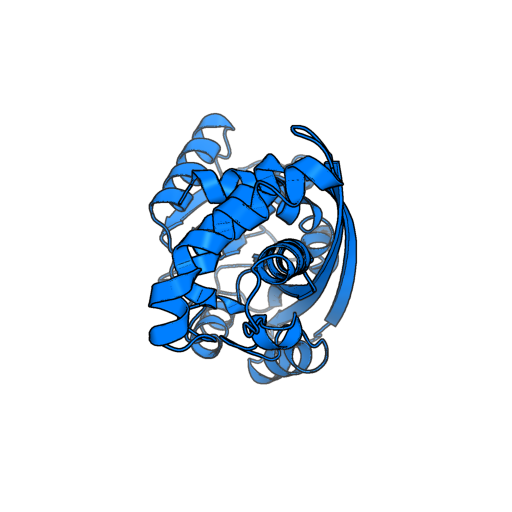 5.245 1.00 40.85 215 THR A O 1
ATOM 1586 N N . ILE A 1 240 ? 4.728 5.976 6.642 1.00 42.07 216 ILE A N 1
ATOM 1587 C CA . ILE A 1 240 ? 3.403 5.885 7.254 1.00 42.62 216 ILE A CA 1
ATOM 1588 C C . ILE A 1 240 ? 2.773 7.271 7.350 1.00 38.23 216 ILE A C 1
ATOM 1589 O O . ILE A 1 240 ? 3.422 8.235 7.771 1.00 34.40 216 ILE A O 1
ATOM 1594 N N . SER A 1 241 ? 1.500 7.365 6.974 1.00 39.92 217 SER A N 1
ATOM 1595 C CA . SER A 1 241 ? 0.727 8.592 7.059 1.00 32.21 217 SER A CA 1
ATOM 1596 C C . SER A 1 241 ? -0.303 8.494 8.177 1.00 37.31 217 SER A C 1
ATOM 1597 O O . SER A 1 241 ? -0.809 7.411 8.486 1.00 41.30 217 SER A O 1
ATOM 1600 N N . LYS A 1 242 ? -0.604 9.638 8.785 1.00 38.60 218 LYS A N 1
ATOM 1601 C CA . LYS A 1 242 ? -1.707 9.760 9.728 1.00 38.92 218 LYS A CA 1
ATOM 1602 C C . LYS A 1 242 ? -2.592 10.927 9.316 1.00 42.05 218 LYS A C 1
ATOM 1603 O O . LYS A 1 242 ? -2.108 11.956 8.837 1.00 41.10 218 LYS A O 1
ATOM 1609 N N . GLN A 1 243 ? -3.894 10.773 9.533 1.00 44.11 219 GLN A N 1
ATOM 1610 C CA . GLN A 1 243 ? -4.875 11.796 9.190 1.00 40.65 219 GLN A CA 1
ATOM 1611 C C . GLN A 1 243 ? -5.560 12.273 10.462 1.00 40.87 219 GLN A C 1
ATOM 1612 O O . GLN A 1 243 ? -6.056 11.461 11.248 1.00 39.12 219 GLN A O 1
ATOM 1618 N N . PHE A 1 244 ? -5.583 13.585 10.664 1.00 35.45 220 PHE A N 1
ATOM 1619 C CA . PHE A 1 244 ? -6.080 14.163 11.905 1.00 36.35 220 PHE A CA 1
ATOM 1620 C C . PHE A 1 244 ? -6.542 15.587 11.614 1.00 36.81 220 PHE A C 1
ATOM 1621 O O . PHE A 1 244 ? -6.535 16.040 10.467 1.00 40.32 220 PHE A O 1
ATOM 1629 N N . GLU A 1 245 ? -6.956 16.295 12.664 1.00 37.85 221 GLU A N 1
ATOM 1630 C CA . GLU A 1 245 ? -7.386 17.679 12.530 1.00 39.83 221 GLU A CA 1
ATOM 1631 C C . GLU A 1 245 ? -6.664 18.531 13.554 1.00 38.78 221 GLU A C 1
ATOM 1632 O O . GLU A 1 245 ? -6.448 18.100 14.687 1.00 38.01 221 GLU A O 1
ATOM 1638 N N . THR A 1 246 ? -6.291 19.738 13.151 1.00 38.19 222 THR A N 1
ATOM 1639 C CA . THR A 1 246 ? -5.563 20.652 14.012 1.00 36.25 222 THR A CA 1
ATOM 1640 C C . THR A 1 246 ? -6.307 21.979 14.074 1.00 38.39 222 THR A C 1
ATOM 1641 O O . THR A 1 246 ? -6.799 22.469 13.056 1.00 38.05 222 THR A O 1
ATOM 1645 N N . SER A 1 247 ? -6.406 22.541 15.275 1.00 41.76 223 SER A N 1
ATOM 1646 C CA . SER A 1 247 ? -7.104 23.805 15.450 1.00 40.05 223 SER A CA 1
ATOM 1647 C C . SER A 1 247 ? -6.320 24.935 14.799 1.00 41.96 223 SER A C 1
ATOM 1648 O O . SER A 1 247 ? -5.095 24.871 14.661 1.00 37.85 223 SER A O 1
ATOM 1651 N N . VAL A 1 248 ? -7.045 25.979 14.384 1.00 41.49 224 VAL A N 1
ATOM 1652 C CA . VAL A 1 248 ? -6.382 27.146 13.809 1.00 38.42 224 VAL A CA 1
ATOM 1653 C C . VAL A 1 248 ? -5.442 27.771 14.831 1.00 36.28 224 VAL A C 1
ATOM 1654 O O . VAL A 1 248 ? -4.367 28.278 14.482 1.00 36.86 224 VAL A O 1
ATOM 1658 N N . GLU A 1 249 ? -5.826 27.734 16.111 1.00 36.87 225 GLU A N 1
ATOM 1659 C CA . GLU A 1 249 ? -4.966 28.267 17.164 1.00 37.67 225 GLU A CA 1
ATOM 1660 C C . GLU A 1 249 ? -3.641 27.514 17.216 1.00 38.56 225 GLU A C 1
ATOM 1661 O O . GLU A 1 249 ? -2.570 28.123 17.334 1.00 33.16 225 GLU A O 1
ATOM 1667 N N . ASP A 1 250 ? -3.697 26.185 17.096 1.00 39.95 226 ASP A N 1
ATOM 1668 C CA .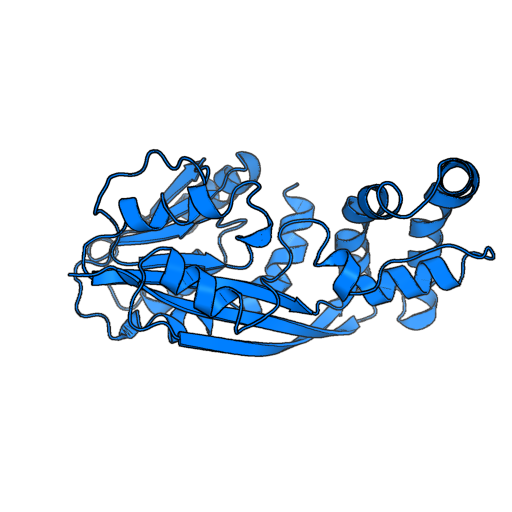 ASP A 1 250 ? -2.486 25.368 17.144 1.00 37.20 226 ASP A CA 1
ATOM 1669 C C . ASP A 1 250 ? -1.624 25.554 15.897 1.00 34.00 226 ASP A C 1
ATOM 1670 O O . ASP A 1 250 ? -0.394 25.626 15.991 1.00 32.77 226 ASP A O 1
ATOM 1675 N N . LEU A 1 251 ? -2.249 25.640 14.720 1.00 35.77 227 LEU A N 1
ATOM 1676 C CA . LEU A 1 251 ? -1.486 25.909 13.504 1.00 30.27 227 LEU A CA 1
ATOM 1677 C C . LEU A 1 251 ? -0.758 27.244 13.587 1.00 28.88 227 LEU A C 1
ATOM 1678 O O . LEU A 1 251 ? 0.389 27.356 13.145 1.00 30.59 227 LEU A O 1
ATOM 1683 N N . TYR A 1 252 ? -1.404 28.268 14.161 1.00 29.90 228 TYR A N 1
ATOM 1684 C CA . TYR A 1 252 ? -0.750 29.566 14.295 1.00 30.17 228 TYR A CA 1
ATOM 1685 C C . TYR A 1 252 ? 0.466 29.477 15.210 1.00 27.95 228 TYR A C 1
ATOM 1686 O O . TYR A 1 252 ? 1.508 30.084 14.929 1.00 31.93 228 TYR A O 1
ATOM 1695 N N . LYS A 1 253 ? 0.361 28.700 16.294 1.00 32.55 229 LYS A N 1
ATOM 1696 C CA . LYS A 1 253 ? 1.473 28.580 17.233 1.00 31.47 229 LYS A CA 1
ATOM 1697 C C . LYS A 1 253 ? 2.617 27.756 16.657 1.00 33.15 229 LYS A C 1
ATOM 1698 O O . LYS A 1 253 ? 3.784 28.039 16.950 1.00 34.50 229 LYS A O 1
ATOM 1704 N N . ILE A 1 254 ? 2.308 26.738 15.849 1.00 32.03 230 ILE A N 1
ATOM 1705 C CA . ILE A 1 254 ? 3.357 25.985 15.161 1.00 33.48 230 ILE A CA 1
ATOM 1706 C C . ILE A 1 254 ? 4.139 26.898 14.225 1.00 34.87 230 ILE A C 1
ATOM 1707 O O . ILE A 1 254 ? 5.378 26.896 14.207 1.00 33.96 230 ILE A O 1
ATOM 1712 N N . ALA A 1 255 ? 3.425 27.709 13.442 1.00 32.20 231 ALA A N 1
ATOM 1713 C CA . ALA A 1 255 ? 4.087 28.534 12.442 1.00 33.61 231 ALA A CA 1
ATOM 1714 C C . ALA A 1 255 ? 4.900 29.663 13.064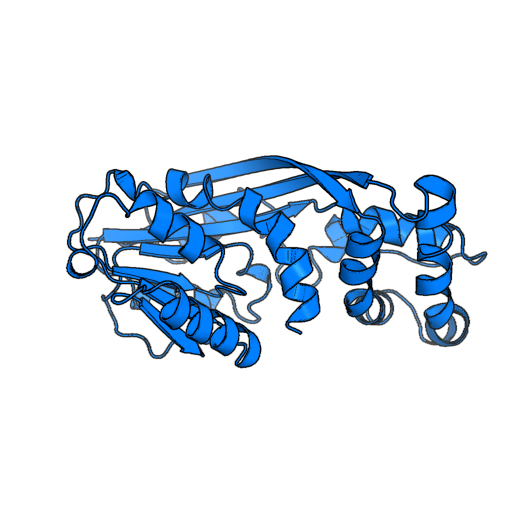 1.00 29.51 231 ALA A C 1
ATOM 1715 O O . ALA A 1 255 ? 5.938 30.052 12.512 1.00 31.48 231 ALA A O 1
ATOM 1717 N N . GLN A 1 256 ? 4.455 30.198 14.204 1.00 30.88 232 GLN A N 1
ATOM 1718 C CA . GLN A 1 256 ? 5.012 31.442 14.736 1.00 30.43 232 GLN A CA 1
ATOM 1719 C C . GLN A 1 256 ? 6.534 31.433 14.865 1.00 33.36 232 GLN A C 1
ATOM 1720 O O . GLN A 1 256 ? 7.178 32.347 14.322 1.00 33.60 232 GLN A O 1
ATOM 1726 N N . PRO A 1 257 ? 7.172 30.441 15.510 1.00 35.52 233 PRO A N 1
ATOM 1727 C CA . PRO A 1 257 ? 8.637 30.482 15.635 1.00 32.42 233 PRO A CA 1
ATOM 1728 C C . PRO A 1 257 ? 9.377 30.197 14.357 1.00 34.30 233 PRO A C 1
ATOM 1729 O O . PRO A 1 257 ? 10.575 30.492 14.290 1.00 37.09 233 PRO A O 1
ATOM 1733 N N . VAL A 1 258 ? 8.723 29.638 13.339 1.00 34.70 234 VAL A N 1
ATOM 1734 C CA . VAL A 1 258 ? 9.429 29.276 12.119 1.00 33.68 234 VAL A CA 1
ATOM 1735 C C . VAL A 1 258 ? 9.418 30.397 11.085 1.00 35.43 234 VAL A C 1
ATOM 1736 O O . VAL A 1 258 ? 10.257 30.390 10.174 1.00 36.82 234 VAL A O 1
ATOM 1740 N N . ILE A 1 259 ? 8.505 31.368 11.211 1.00 33.21 235 ILE A N 1
ATOM 1741 C CA . ILE A 1 259 ? 8.450 32.469 10.245 1.00 36.43 235 ILE A CA 1
ATOM 1742 C C . ILE A 1 259 ? 9.786 33.190 10.110 1.00 39.01 235 ILE A C 1
ATOM 1743 O O . ILE A 1 259 ? 10.236 33.397 8.970 1.00 34.81 235 ILE A O 1
ATOM 1748 N N . PRO A 1 260 ? 10.467 33.597 11.196 1.00 36.56 236 PRO A N 1
ATOM 1749 C CA . PRO A 1 260 ? 11.753 34.297 11.018 1.00 35.57 236 PRO A CA 1
ATOM 1750 C C . PRO A 1 260 ? 12.795 33.478 10.283 1.00 37.69 236 PRO A C 1
ATOM 1751 O O . PRO A 1 260 ? 13.595 34.033 9.517 1.00 41.99 236 PRO A O 1
ATOM 1755 N N . ILE A 1 261 ? 12.811 32.166 10.503 1.00 40.38 237 ILE A N 1
ATOM 1756 C CA . ILE A 1 261 ? 13.751 31.314 9.789 1.00 43.23 237 ILE A CA 1
ATOM 1757 C C . ILE A 1 261 ? 13.424 31.309 8.307 1.00 40.40 237 ILE A C 1
ATOM 1758 O O . ILE A 1 261 ? 14.316 31.443 7.462 1.00 43.31 237 ILE A O 1
ATOM 1763 N N . ILE A 1 262 ? 12.137 31.182 7.971 1.00 39.52 238 ILE A N 1
ATOM 1764 C CA . ILE A 1 262 ? 11.726 31.113 6.568 1.00 37.38 238 ILE A CA 1
ATOM 1765 C C . ILE A 1 262 ? 12.167 32.357 5.807 1.00 38.73 238 ILE A C 1
ATOM 1766 O O . ILE A 1 262 ? 12.734 32.262 4.711 1.00 41.94 238 ILE A O 1
ATOM 1771 N N . VAL A 1 263 ? 11.898 33.545 6.357 1.00 36.46 239 VAL A N 1
ATOM 1772 C CA . VAL A 1 263 ? 12.264 34.758 5.630 1.00 41.88 239 VAL A CA 1
ATOM 1773 C C . VAL A 1 263 ? 13.762 35.037 5.684 1.00 45.18 239 VAL A C 1
ATOM 1774 O O . VAL A 1 263 ? 14.286 35.733 4.801 1.00 41.97 239 VAL A O 1
ATOM 1778 N N . SER A 1 264 ? 14.473 34.512 6.687 1.00 45.32 240 SER A N 1
ATOM 1779 C CA A SER A 1 264 ? 15.923 34.652 6.679 0.46 44.27 240 SER A CA 1
ATOM 1780 C CA B SER A 1 264 ? 15.927 34.632 6.695 0.54 44.26 240 SER A CA 1
ATOM 1781 C C . SER A 1 264 ? 16.543 33.836 5.553 1.00 42.40 240 SER A C 1
ATOM 1782 O O . SER A 1 264 ? 17.468 34.306 4.882 1.00 50.62 240 SER A O 1
ATOM 1787 N N . LYS A 1 265 ? 16.032 32.625 5.312 1.00 44.65 241 LYS A N 1
ATOM 1788 C CA . LYS A 1 265 ? 16.625 31.767 4.291 1.00 43.94 241 LYS A CA 1
ATOM 1789 C C . LYS A 1 265 ? 16.166 32.126 2.881 1.00 47.07 241 LYS A C 1
ATOM 1790 O O . LYS A 1 265 ? 16.959 32.035 1.936 1.00 49.21 241 LYS A O 1
ATOM 1796 N N . TRP A 1 266 ? 14.906 32.523 2.692 1.00 43.27 242 TRP A N 1
ATOM 1797 C CA . TRP A 1 266 ? 14.383 32.638 1.331 1.00 39.79 242 TRP A CA 1
ATOM 1798 C C . TRP A 1 266 ? 13.966 34.035 0.889 1.00 38.22 242 TRP A C 1
ATOM 1799 O O . TRP A 1 266 ? 13.553 34.188 -0.267 1.00 41.00 242 TRP A O 1
ATOM 1810 N N . TRP A 1 267 ? 14.065 35.057 1.734 1.00 40.20 243 TRP A N 1
ATOM 1811 C CA . TRP A 1 267 ? 13.791 36.421 1.302 1.00 41.95 243 TRP A CA 1
ATOM 1812 C C . TRP A 1 267 ? 15.073 37.241 1.314 1.00 43.94 243 TRP A C 1
ATOM 1813 O O . TRP A 1 267 ? 16.049 36.890 1.980 1.00 49.34 243 TRP A O 1
ATOM 1824 N N . ASN A 1 268 ? 15.063 38.344 0.568 1.00 47.39 244 ASN A 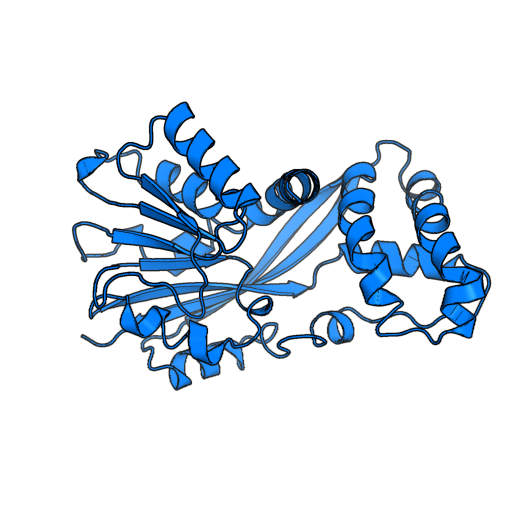N 1
ATOM 1825 C CA . ASN A 1 268 ? 16.133 39.328 0.655 1.00 51.86 244 ASN A CA 1
ATOM 1826 C C . ASN A 1 268 ? 15.752 40.424 1.651 1.00 53.10 244 ASN A C 1
ATOM 1827 O O . ASN A 1 268 ? 14.640 40.454 2.186 1.00 51.31 244 ASN A O 1
ATOM 1832 N N . GLN A 1 269 ? 16.700 41.329 1.917 1.00 58.63 245 GLN A N 1
ATOM 1833 C CA . GLN A 1 269 ? 16.513 42.259 3.029 1.00 56.14 245 GLN A CA 1
ATOM 1834 C C . GLN A 1 269 ? 15.407 43.259 2.736 1.00 50.00 245 GLN A C 1
ATOM 1835 O O . GLN A 1 269 ? 14.629 43.610 3.631 1.00 53.71 245 GLN A O 1
ATOM 1841 N N . GLU A 1 270 ? 15.318 43.722 1.489 1.00 53.02 246 GLU A N 1
ATOM 1842 C CA . GLU A 1 270 ? 14.216 44.592 1.094 1.00 58.23 246 GLU A CA 1
ATOM 1843 C C . GLU A 1 270 ? 12.869 43.928 1.359 1.00 55.80 246 GLU A C 1
ATOM 1844 O O . GLU A 1 270 ? 11.943 44.566 1.877 1.00 48.82 246 GLU A O 1
ATOM 1850 N N . GLN A 1 271 ? 12.748 42.638 1.016 1.00 53.96 247 GLN A N 1
ATOM 1851 C CA . GLN A 1 271 ? 11.500 41.907 1.221 1.00 43.68 247 GLN A CA 1
ATOM 1852 C C . GLN A 1 271 ? 11.180 41.754 2.705 1.00 40.80 247 GLN A C 1
ATOM 1853 O O . GLN A 1 271 ? 10.024 41.916 3.116 1.00 39.47 247 GLN A O 1
ATOM 1859 N N . ARG A 1 272 ? 12.187 41.438 3.527 1.00 39.74 248 ARG A N 1
ATOM 1860 C CA . ARG A 1 272 ? 11.965 41.356 4.968 1.00 44.08 248 ARG A CA 1
ATOM 1861 C C . ARG A 1 272 ? 11.565 42.708 5.541 1.00 44.92 248 ARG A C 1
ATOM 1862 O O . ARG A 1 272 ? 10.671 42.791 6.391 1.00 40.52 248 ARG A O 1
ATOM 1870 N N . ASP A 1 273 ? 12.225 43.781 5.091 1.00 50.04 249 ASP A N 1
ATOM 1871 C CA . ASP A 1 273 ? 11.934 45.108 5.625 1.00 49.88 249 ASP A CA 1
ATOM 1872 C C . ASP A 1 273 ? 10.479 45.490 5.391 1.00 45.48 249 ASP A C 1
ATOM 1873 O O . ASP A 1 273 ? 9.810 46.002 6.297 1.00 44.66 249 ASP A O 1
ATOM 1878 N N . LYS A 1 274 ? 9.968 45.218 4.189 1.00 43.39 250 LYS A N 1
ATOM 1879 C CA . LYS A 1 274 ? 8.626 45.644 3.811 1.00 45.68 250 LYS A CA 1
ATOM 1880 C C . LYS A 1 274 ? 7.545 44.716 4.354 1.00 42.57 250 LYS A C 1
ATOM 1881 O O . LYS A 1 274 ? 6.464 45.182 4.728 1.00 43.14 250 LYS A O 1
ATOM 1887 N N . TYR A 1 275 ? 7.802 43.404 4.403 1.00 38.26 251 TYR A N 1
ATOM 1888 C CA . TYR A 1 275 ? 6.713 42.445 4.522 1.00 39.45 251 TYR A CA 1
ATOM 1889 C C . TYR A 1 275 ? 6.842 41.427 5.641 1.00 34.50 251 TYR A C 1
ATOM 1890 O O . TYR A 1 275 ? 5.864 40.716 5.891 1.00 34.73 251 TYR A O 1
ATOM 1899 N N . GLU A 1 276 ? 7.991 41.325 6.322 1.00 35.18 252 GLU A N 1
ATOM 1900 C CA . GLU A 1 276 ? 8.148 40.259 7.309 1.00 33.90 252 GLU A CA 1
ATOM 1901 C C . GLU A 1 276 ? 7.056 40.324 8.369 1.00 34.44 252 GLU A C 1
ATOM 1902 O O . GLU A 1 276 ? 6.527 39.292 8.790 1.00 34.45 252 GLU A O 1
ATOM 1908 N N . ASN A 1 277 ? 6.689 41.527 8.799 1.00 38.36 253 ASN A N 1
ATOM 1909 C CA . ASN A 1 277 ? 5.678 41.655 9.839 1.00 34.66 253 ASN A CA 1
ATOM 1910 C C . ASN A 1 277 ? 4.253 41.525 9.314 1.00 32.26 253 ASN A C 1
ATOM 1911 O O . ASN A 1 277 ? 3.311 41.559 10.115 1.00 36.28 253 ASN A O 1
ATOM 1916 N N . ASP A 1 278 ? 4.071 41.340 8.008 1.00 31.61 254 ASP A N 1
ATOM 1917 C CA . ASP A 1 278 ? 2.752 41.103 7.437 1.00 32.46 254 ASP A CA 1
ATOM 1918 C C . ASP A 1 278 ? 2.344 39.629 7.454 1.00 32.01 254 ASP A C 1
ATOM 1919 O O . ASP A 1 278 ? 1.156 39.331 7.287 1.00 30.49 254 ASP A O 1
ATOM 1924 N N . ILE A 1 279 ? 3.284 38.707 7.679 1.00 29.18 255 ILE A N 1
ATOM 1925 C CA . ILE A 1 279 ? 2.987 37.283 7.509 1.00 27.21 255 ILE A CA 1
ATOM 1926 C C . ILE A 1 279 ? 2.020 36.802 8.579 1.00 25.64 255 ILE A C 1
ATOM 1927 O O . ILE A 1 279 ? 1.001 36.175 8.277 1.00 28.51 255 ILE A O 1
ATOM 1932 N N . LEU A 1 280 ? 2.328 37.054 9.854 1.00 26.14 256 LEU A N 1
ATOM 1933 C CA . LEU A 1 280 ? 1.441 36.542 10.893 1.00 27.03 256 LEU A CA 1
ATOM 1934 C C . LEU A 1 280 ? 0.059 37.180 10.834 1.00 28.66 256 LEU A C 1
ATOM 1935 O O . LEU A 1 280 ? -0.931 36.455 11.029 1.00 27.46 256 LEU A O 1
ATOM 1940 N N . PRO A 1 281 ? -0.092 38.492 10.586 1.00 29.81 257 PRO A N 1
ATOM 1941 C CA . PRO A 1 281 ? -1.447 39.020 10.351 1.00 27.51 257 PRO A CA 1
ATOM 1942 C C . PRO A 1 281 ? -2.153 38.352 9.191 1.00 30.64 257 PRO A C 1
ATOM 1943 O O . PRO A 1 281 ? -3.346 38.030 9.296 1.00 30.97 257 PRO A O 1
ATOM 1947 N N . ALA A 1 282 ? -1.436 38.097 8.093 1.00 25.22 258 ALA A N 1
ATOM 1948 C CA . ALA A 1 282 ? -2.056 37.412 6.962 1.00 28.55 258 ALA A CA 1
ATOM 1949 C C . ALA A 1 282 ? -2.475 35.998 7.344 1.00 29.59 258 ALA A C 1
ATOM 1950 O O . ALA A 1 282 ? -3.523 35.516 6.905 1.00 27.50 258 ALA A O 1
ATOM 1952 N N . LEU A 1 283 ? -1.686 35.328 8.196 1.00 27.06 259 LEU A N 1
ATOM 1953 C CA . LEU A 1 283 ? -2.039 33.972 8.617 1.00 27.67 259 LEU A CA 1
ATOM 1954 C C . LEU A 1 283 ? -3.261 33.972 9.532 1.00 30.91 259 LEU A C 1
ATOM 1955 O O . LEU A 1 283 ? -4.145 33.118 9.395 1.00 29.33 259 LEU A O 1
ATOM 1960 N N . GLN A 1 284 ? -3.308 34.903 10.494 1.00 28.54 260 GLN A N 1
ATOM 1961 C CA . GLN A 1 284 ? -4.525 35.138 11.267 1.00 32.79 260 GLN A CA 1
ATOM 1962 C C . GLN A 1 284 ? -5.746 35.299 10.357 1.00 34.34 260 GLN A C 1
ATOM 1963 O O . GLN A 1 284 ? -6.757 34.607 10.520 1.00 33.87 260 GLN A O 1
ATOM 1969 N N . ARG A 1 285 ? -5.652 36.192 9.368 1.00 31.91 261 ARG A N 1
ATOM 1970 C CA A ARG A 1 285 ? -6.782 36.460 8.479 0.57 34.24 261 ARG A CA 1
ATOM 1971 C CA B ARG A 1 285 ? -6.798 36.450 8.502 0.43 34.26 261 ARG A CA 1
ATOM 1972 C C . ARG A 1 285 ? -7.155 35.224 7.671 1.00 33.37 261 ARG A C 1
ATOM 1973 O O . ARG A 1 285 ? -8.334 34.856 7.583 1.00 37.07 261 ARG A O 1
ATOM 1988 N N . HIS A 1 286 ? -6.154 34.565 7.069 1.00 29.40 262 HIS A N 1
ATOM 1989 C CA . HIS A 1 286 ? -6.420 33.361 6.288 1.00 30.07 262 HIS A CA 1
ATOM 1990 C C . HIS A 1 286 ? -7.124 32.304 7.125 1.00 35.84 262 HIS A C 1
ATOM 1991 O O . HIS A 1 286 ? -8.123 31.712 6.697 1.00 34.99 262 HIS A O 1
ATOM 1998 N N . LEU A 1 287 ? -6.601 32.031 8.322 1.00 31.55 263 LEU A N 1
ATOM 1999 C CA . LEU A 1 287 ? -7.182 30.972 9.139 1.00 34.98 263 LEU A CA 1
ATOM 2000 C C . LEU A 1 287 ? -8.610 31.320 9.542 1.00 36.70 263 LEU A C 1
ATOM 2001 O O . LEU A 1 287 ? -9.518 30.487 9.435 1.00 37.09 263 LEU A O 1
ATOM 2006 N N . ASN A 1 288 ? -8.825 32.551 10.011 1.00 34.79 264 ASN A N 1
ATOM 2007 C CA . ASN A 1 288 ? -10.152 32.947 10.477 1.00 38.21 264 ASN A CA 1
ATOM 2008 C C . ASN A 1 288 ? -11.170 32.933 9.339 1.00 38.71 264 ASN A C 1
ATOM 2009 O O . ASN A 1 288 ? -12.275 32.400 9.491 1.00 43.30 264 ASN A O 1
ATOM 2014 N N . GLU A 1 289 ? -10.817 33.503 8.183 1.00 37.65 265 GLU A N 1
ATOM 2015 C CA . GLU A 1 289 ? -11.802 33.588 7.108 1.00 39.14 265 GLU A CA 1
ATOM 2016 C C . GLU A 1 289 ? -12.051 32.239 6.456 1.00 42.01 265 GLU A C 1
ATOM 2017 O O . GLU A 1 289 ? -13.159 31.993 5.963 1.00 46.20 265 GLU A O 1
ATOM 2023 N N . THR A 1 290 ? -11.056 31.347 6.445 1.00 40.98 266 THR A N 1
ATOM 2024 C CA . THR A 1 290 ? -11.233 30.046 5.807 1.00 41.30 266 THR A CA 1
ATOM 2025 C C . THR A 1 290 ? -11.851 29.005 6.735 1.00 43.26 266 THR A C 1
ATOM 2026 O O . THR A 1 290 ? -12.685 28.206 6.292 1.00 46.32 266 THR A O 1
ATOM 2030 N N . TYR A 1 291 ? -11.468 28.984 8.013 1.00 39.53 267 TYR A N 1
ATOM 2031 C CA . TYR A 1 291 ? -11.913 27.931 8.916 1.00 39.74 267 TYR A CA 1
ATOM 2032 C C . TYR A 1 291 ? -12.688 28.428 10.124 1.00 44.46 267 TYR A C 1
ATOM 2033 O O . TYR A 1 291 ? -13.355 27.618 10.780 1.00 50.01 267 TYR A O 1
ATOM 2042 N N . GLY A 1 292 ? -12.630 29.719 10.435 1.00 41.94 268 GLY A N 1
ATOM 2043 C CA . GLY A 1 292 ? -13.290 30.253 11.607 1.00 47.21 268 GLY A CA 1
ATOM 2044 C C . GLY A 1 292 ? -12.394 30.241 12.836 1.00 49.66 268 GLY A C 1
ATOM 2045 O O . GLY A 1 292 ? -11.387 29.538 12.906 1.00 47.83 268 GLY A O 1
ATOM 2046 N N . GLU A 1 293 ? -12.810 31.022 13.840 1.00 53.55 269 GLU A N 1
ATOM 2047 C CA . GLU A 1 293 ? -11.952 31.307 14.987 1.00 54.64 269 GLU A CA 1
ATOM 2048 C C . GLU A 1 293 ? -11.584 30.043 15.761 1.00 58.17 269 GLU A C 1
ATOM 2049 O O . GLU A 1 293 ? -10.509 29.980 16.369 1.00 64.94 269 GLU A O 1
ATOM 2051 N N . ASN A 1 294 ? -12.460 29.035 15.760 1.00 51.35 270 ASN A N 1
ATOM 2052 C CA . ASN A 1 294 ? -12.166 27.771 16.427 1.00 54.71 270 ASN A CA 1
ATOM 2053 C C . ASN A 1 294 ? -12.217 26.596 15.461 1.00 57.11 270 ASN A C 1
ATOM 2054 O O . ASN A 1 294 ? -12.435 25.457 15.882 1.00 58.48 270 ASN A O 1
ATOM 2059 N N . GLY A 1 295 ? -11.959 26.858 14.184 1.00 47.90 271 GLY A N 1
ATOM 2060 C CA . GLY A 1 295 ? -12.061 25.820 13.185 1.00 50.11 271 GLY A CA 1
ATOM 2061 C C . GLY A 1 295 ? -11.020 24.735 13.370 1.00 45.83 271 GLY A C 1
ATOM 2062 O O . GLY A 1 295 ? -9.990 24.916 14.023 1.00 48.28 271 GLY A O 1
ATOM 2063 N N . LEU A 1 296 ? -11.325 23.581 12.790 1.00 45.66 272 LEU A N 1
ATOM 2064 C CA . LEU A 1 296 ? -10.446 22.420 12.783 1.00 45.36 272 LEU A CA 1
ATOM 2065 C C . LEU A 1 296 ? -9.986 22.181 11.352 1.00 48.27 272 LEU A C 1
ATOM 2066 O O . LEU A 1 296 ? -10.816 21.972 10.462 1.00 50.04 272 LEU A O 1
ATOM 2071 N N . VAL A 1 297 ? -8.676 22.201 11.134 1.00 43.47 273 VAL A N 1
ATOM 2072 C CA . VAL A 1 297 ? -8.096 22.119 9.795 1.00 42.67 273 VAL A CA 1
ATOM 2073 C C . VAL A 1 297 ? -7.681 20.677 9.523 1.00 43.33 273 VAL A C 1
ATOM 2074 O O . VAL A 1 297 ? -6.827 20.145 10.251 1.00 37.25 273 VAL A O 1
ATOM 2078 N N . PRO A 1 298 ? -8.224 20.024 8.496 1.00 42.82 274 PRO A N 1
ATOM 2079 C CA . PRO A 1 298 ? -7.810 18.648 8.192 1.00 44.66 274 PRO A CA 1
ATOM 2080 C C . PRO A 1 298 ? -6.329 18.587 7.846 1.00 46.21 274 PRO A C 1
ATOM 2081 O O . PRO A 1 298 ? -5.784 19.493 7.215 1.00 41.34 274 PRO A O 1
ATOM 2085 N N . GLN A 1 299 ? -5.677 17.504 8.273 1.00 39.43 275 GLN A N 1
ATOM 2086 C CA . GLN A 1 299 ? -4.237 17.346 8.123 1.00 41.06 275 GLN A CA 1
ATOM 2087 C C . GLN A 1 299 ? -3.897 15.907 7.771 1.00 41.26 275 GLN A C 1
ATOM 2088 O O . GLN A 1 299 ? -4.536 14.972 8.256 1.00 40.13 275 GLN A O 1
ATOM 2094 N N . GLU A 1 300 ? -2.884 15.739 6.925 1.00 38.69 276 GLU A N 1
ATOM 2095 C CA . GLU A 1 300 ? -2.287 14.432 6.668 1.00 40.47 276 GLU A CA 1
ATOM 2096 C C . GLU A 1 300 ? -0.776 14.611 6.644 1.00 45.76 276 GLU A C 1
ATOM 2097 O O . GLU A 1 300 ? -0.244 15.271 5.747 1.00 39.36 276 GLU A O 1
ATOM 2103 N N . TRP A 1 301 ? -0.086 14.055 7.636 1.00 37.83 277 TRP A N 1
ATOM 2104 C CA . TRP A 1 301 ? 1.364 14.162 7.721 1.00 34.67 277 TRP A CA 1
ATOM 2105 C C . TRP A 1 301 ? 1.968 12.776 7.588 1.00 36.33 277 TRP A C 1
ATOM 2106 O O . TRP A 1 301 ? 1.401 11.794 8.074 1.00 36.19 277 TRP A O 1
ATOM 2117 N N . THR A 1 302 ? 3.125 12.708 6.931 1.00 36.55 278 THR A N 1
ATOM 2118 C CA . THR A 1 302 ? 3.769 11.457 6.572 1.00 36.20 278 THR A CA 1
ATOM 2119 C C . THR A 1 302 ? 5.203 11.443 7.085 1.00 31.78 278 THR A C 1
ATOM 2120 O O . THR A 1 302 ? 5.932 12.432 6.936 1.00 34.94 278 THR A O 1
ATOM 2124 N N . ALA A 1 303 ? 5.607 10.308 7.676 1.00 31.87 279 ALA A N 1
ATOM 2125 C CA . ALA A 1 303 ? 6.946 10.127 8.220 1.00 28.11 279 ALA A CA 1
ATOM 2126 C C . ALA A 1 303 ? 7.571 8.837 7.701 1.00 25.95 279 ALA A C 1
ATOM 2127 O O . ALA A 1 303 ? 6.879 7.848 7.447 1.00 29.84 279 ALA A O 1
ATOM 2129 N N . VAL A 1 304 ? 8.894 8.865 7.547 1.00 27.91 280 VAL A N 1
ATOM 2130 C CA . VAL A 1 304 ? 9.693 7.679 7.255 1.00 24.80 280 VAL A CA 1
ATOM 2131 C C . VAL A 1 304 ? 10.063 7.026 8.584 1.00 29.46 280 VAL A C 1
ATOM 2132 O O . VAL A 1 304 ? 10.497 7.720 9.507 1.00 29.56 280 VAL A O 1
ATOM 2136 N N . PHE A 1 305 ? 9.909 5.703 8.677 1.00 28.97 281 PHE A N 1
ATOM 2137 C CA . PHE A 1 305 ? 10.278 4.924 9.860 1.00 28.45 281 PHE A CA 1
ATOM 2138 C C . PHE A 1 305 ? 11.388 3.943 9.495 1.00 30.14 281 PHE A C 1
ATOM 2139 O O . PHE A 1 305 ? 11.320 3.289 8.454 1.00 31.14 281 PHE A O 1
ATOM 2147 N N . ALA A 1 306 ? 12.392 3.797 10.359 1.00 30.32 282 ALA A N 1
ATOM 2148 C CA . ALA A 1 306 ? 13.503 2.902 10.045 1.00 27.03 282 ALA A CA 1
ATOM 2149 C C . ALA A 1 306 ? 13.991 2.221 11.315 1.00 27.67 282 ALA A C 1
ATOM 2150 O O . ALA A 1 306 ? 13.968 2.811 12.392 1.00 27.34 282 ALA A O 1
ATOM 2152 N N . THR A 1 307 ? 14.461 0.984 11.171 1.00 23.17 283 THR A N 1
ATOM 2153 C CA . THR A 1 307 ? 15.018 0.234 12.289 1.00 26.65 283 THR A CA 1
ATOM 2154 C C . THR A 1 307 ? 16.206 -0.581 11.788 1.00 31.38 283 THR A C 1
ATOM 2155 O O . THR A 1 307 ? 16.283 -0.919 10.604 1.00 29.01 283 THR A O 1
ATOM 2159 N N . GLY A 1 308 ? 17.144 -0.863 12.692 1.00 27.02 284 GLY A N 1
ATOM 2160 C CA . GLY A 1 308 ? 18.305 -1.690 12.413 1.00 26.89 284 GLY A CA 1
ATOM 2161 C C . GLY A 1 308 ? 18.930 -2.194 13.700 1.00 30.49 284 GLY A C 1
ATOM 2162 O O . GLY A 1 308 ? 18.670 -1.680 14.790 1.00 25.42 284 GLY A O 1
ATOM 2163 N N . GLN A 1 309 ? 19.787 -3.204 13.564 1.00 28.18 285 GLN A N 1
ATOM 2164 C CA . GLN A 1 309 ? 20.327 -3.933 14.705 1.00 27.69 285 GLN A CA 1
ATOM 2165 C C . GLN A 1 309 ? 21.849 -3.863 14.724 1.00 27.11 285 GLN A C 1
ATOM 2166 O O . GLN A 1 309 ? 22.503 -4.001 13.684 1.00 30.06 285 GLN A O 1
ATOM 2172 N N . LYS A 1 310 ? 22.414 -3.639 15.905 1.00 25.07 286 LYS A N 1
ATOM 2173 C CA . LYS A 1 310 ? 23.859 -3.713 16.075 1.00 26.89 286 LYS A CA 1
ATOM 2174 C C . LYS A 1 310 ? 24.307 -5.171 16.065 1.00 30.35 286 LYS A C 1
ATOM 2175 O O . LYS A 1 310 ? 23.595 -6.054 16.547 1.00 29.86 286 LYS A O 1
ATOM 2181 N N . GLY A 1 311 ? 25.501 -5.411 15.523 1.00 31.22 287 GLY A N 1
ATOM 2182 C CA . GLY A 1 311 ? 25.995 -6.777 15.409 1.00 33.43 287 GLY A CA 1
ATOM 2183 C C . GLY A 1 311 ? 26.266 -7.421 16.757 1.00 39.09 287 GLY A C 1
ATOM 2184 O O . GLY A 1 311 ? 26.621 -6.762 17.737 1.00 38.93 287 GLY A O 1
ATOM 2185 N N . SER A 1 312 ? 26.102 -8.744 16.800 1.00 42.18 288 SER A N 1
ATOM 2186 C CA . SER A 1 312 ? 26.282 -9.497 18.040 1.00 42.87 288 SER A CA 1
ATOM 2187 C C . SER A 1 312 ? 27.760 -9.726 18.347 1.00 50.59 288 SER A C 1
ATOM 2188 O O . SER A 1 312 ? 28.112 -10.175 19.442 1.00 58.52 288 SER A O 1
#

Radius of gyration: 19.88 Å; Cα contacts (8 Å, |Δi|>4): 501; chains: 1; bounding box: 42×57×45 Å